Protein AF-A0A975H9U8-F1 (afdb_monomer)

Foldseek 3Di:
DDPLLVLLLVCLVCVLVVNDDPVNVVSNVVVVVVDVVSVVVSVVSNVPDDPPDVVNVVVVVVVVVVVVVVVVVVVVVVVVVVVVVVVVVVVCVVVVVVVVVCCLQPDKDWDALVQKDWAWAAEPLRKIWIKIGRVQDQFPKDKDKDWDWDADPVPRDTFTEIEITIMGRPPTDGHPGTDFIGTDDMDHNVVVQNHAWYWYTDPVHTDTPDGPPDDHHHFDPLVNVLVLLVLLLVLLQVQWDADPVGDTDHPDPVSVVLNLLSVLVNVVSRPVGPSRPPGDPDPDNSDPDDPVNVVVSVVVSVVVVRDSDDRDGDDDDDPPDDPPPDD

pLDDT: mean 83.39, std 16.18, range [25.36, 98.0]

Radius of gyration: 48.82 Å; Cα contacts (8 Å, |Δi|>4): 389; chains: 1; bounding box: 89×39×140 Å

Sequence (327 aa):
MNKDCAMARDLMPLVIDNVASDESREFVENHMAGCDECCAVYEEMKKDIPAKTEQEKGSEQEVFSRAAGKLKRKKRLRILRNVLLGVLIGCIALFGSLVAFDRITQAREPIYYGFYSVYLSELKSGDIVFTMDYHGSFDELGAMVKSAVEKDETTGEEKNVLYVYLEKYRLNRKTEYARQNGGFMRISAKELQECDEIRQGVPSEYRTIWTKNVKIDQASEQMEEYYYWENIDRQLWDRAYETPDGKGFFASHEMHICEDLITAKQFAVESTVPEWQPRTEPLFHGGEIDQRTINWLLSELQDYGIDIGDPTPYGIPQPYDEPHSAE

Structure (mmCIF, N/CA/C/O backbone):
data_AF-A0A975H9U8-F1
#
_entry.id   AF-A0A975H9U8-F1
#
loop_
_atom_site.group_PDB
_atom_site.id
_atom_site.type_symbol
_atom_site.label_atom_id
_atom_site.label_alt_id
_atom_site.label_comp_id
_atom_site.label_asym_id
_atom_site.label_entity_id
_atom_site.label_seq_id
_atom_site.pdbx_PDB_ins_code
_atom_site.Cartn_x
_atom_site.Cartn_y
_atom_site.Cartn_z
_atom_site.occupancy
_atom_site.B_iso_or_equiv
_atom_site.auth_seq_id
_atom_site.auth_comp_id
_atom_site.auth_asym_id
_atom_site.auth_atom_id
_atom_site.pdbx_PDB_model_num
ATOM 1 N N . MET A 1 1 ? -55.515 -3.934 112.541 1.00 55.19 1 MET A N 1
ATOM 2 C CA . MET A 1 1 ? -54.410 -3.594 111.622 1.00 55.19 1 MET A CA 1
ATOM 3 C C . MET A 1 1 ? -53.928 -2.197 111.979 1.00 55.19 1 MET A C 1
ATOM 5 O O . MET A 1 1 ? -54.764 -1.302 112.050 1.00 55.19 1 MET A O 1
ATOM 9 N N . ASN A 1 2 ? -52.646 -2.035 112.319 1.00 69.56 2 ASN A N 1
ATOM 10 C CA . ASN A 1 2 ? -52.075 -0.735 112.685 1.00 69.56 2 ASN A CA 1
ATOM 11 C C . ASN A 1 2 ? -51.900 0.130 111.417 1.00 69.56 2 ASN A C 1
ATOM 13 O O . ASN A 1 2 ? -51.567 -0.411 110.362 1.00 69.56 2 ASN A O 1
ATOM 17 N N . LYS A 1 3 ? -52.149 1.445 111.498 1.00 71.44 3 LYS A N 1
ATOM 18 C CA . LYS A 1 3 ? -52.066 2.366 110.345 1.00 71.44 3 LYS A CA 1
ATOM 19 C C . LYS A 1 3 ? -50.659 2.412 109.742 1.00 71.44 3 LYS A C 1
ATOM 21 O O . LYS A 1 3 ? -50.530 2.507 108.525 1.00 71.44 3 LYS A O 1
ATOM 26 N N . ASP A 1 4 ? -49.636 2.240 110.572 1.00 80.62 4 ASP A N 1
ATOM 27 C CA . ASP A 1 4 ? -48.236 2.285 110.142 1.00 80.62 4 ASP A CA 1
ATOM 28 C C . ASP A 1 4 ? -47.851 1.080 109.266 1.00 80.62 4 ASP A C 1
ATOM 30 O O . ASP A 1 4 ? -47.062 1.221 108.337 1.00 80.62 4 ASP A O 1
ATOM 34 N N . CYS A 1 5 ? -48.469 -0.090 109.483 1.00 86.00 5 CYS A N 1
ATOM 35 C CA . CYS A 1 5 ? -48.221 -1.289 108.672 1.00 86.00 5 CYS A CA 1
ATOM 36 C C . CYS A 1 5 ? -48.777 -1.159 107.249 1.00 86.00 5 CYS A C 1
ATOM 38 O O . CYS A 1 5 ? -48.183 -1.676 106.308 1.00 86.00 5 CYS A O 1
ATOM 40 N N . ALA A 1 6 ? -49.920 -0.483 107.086 1.00 82.62 6 ALA A N 1
ATOM 41 C CA . ALA A 1 6 ? -50.497 -0.230 105.767 1.00 82.62 6 ALA A CA 1
ATOM 42 C C . ALA A 1 6 ? -49.593 0.709 104.957 1.00 82.62 6 ALA A C 1
ATOM 44 O O . ALA A 1 6 ? -49.242 0.398 103.825 1.00 82.62 6 ALA A O 1
ATOM 45 N N . MET A 1 7 ? -49.127 1.791 105.589 1.00 83.69 7 MET A N 1
ATOM 46 C CA . MET A 1 7 ? -48.225 2.751 104.956 1.00 83.69 7 MET A CA 1
ATOM 47 C C . MET A 1 7 ? -46.867 2.131 104.608 1.00 83.69 7 MET A C 1
ATOM 49 O O . MET A 1 7 ? -46.351 2.370 103.521 1.00 83.69 7 MET A O 1
ATOM 53 N N . ALA A 1 8 ? -46.302 1.296 105.488 1.00 85.69 8 ALA A N 1
ATOM 54 C CA . ALA A 1 8 ? -45.060 0.590 105.191 1.00 85.69 8 ALA A CA 1
ATOM 55 C C . ALA A 1 8 ? -45.222 -0.331 103.974 1.00 85.69 8 ALA A C 1
ATOM 57 O O . ALA A 1 8 ? -44.416 -0.254 103.054 1.00 85.69 8 ALA A O 1
ATOM 58 N N . ARG A 1 9 ? -46.288 -1.145 103.926 1.00 85.50 9 ARG A N 1
ATOM 59 C CA . ARG A 1 9 ? -46.560 -2.063 102.804 1.00 85.50 9 ARG A CA 1
ATOM 60 C C . ARG A 1 9 ? -46.790 -1.343 101.475 1.00 85.50 9 ARG A C 1
ATOM 62 O O . ARG A 1 9 ? -46.317 -1.836 100.459 1.00 85.50 9 ARG A O 1
ATOM 69 N N . ASP A 1 10 ? -47.443 -0.182 101.482 1.00 85.88 10 ASP A N 1
ATOM 70 C CA . ASP A 1 10 ? -47.635 0.629 100.270 1.00 85.88 10 ASP A CA 1
ATOM 71 C C . ASP A 1 10 ? -46.306 1.187 99.727 1.00 85.88 10 ASP A C 1
ATOM 73 O O . ASP A 1 10 ? -46.141 1.349 98.517 1.00 85.88 10 ASP A O 1
ATOM 77 N N . LEU A 1 11 ? -45.339 1.459 100.611 1.00 86.94 11 LEU A N 1
ATOM 78 C CA . LEU A 1 11 ? -44.025 1.996 100.247 1.00 86.94 11 LEU A CA 1
ATOM 79 C C . LEU A 1 11 ? -42.997 0.912 99.876 1.00 86.94 11 LEU A C 1
ATOM 81 O O . LEU A 1 11 ? -42.040 1.217 99.163 1.00 86.94 11 LEU A O 1
ATOM 85 N N . MET A 1 12 ? -43.182 -0.343 100.306 1.00 89.69 12 MET A N 1
ATOM 86 C CA . MET A 1 12 ? -42.242 -1.448 100.048 1.00 89.69 12 MET A CA 1
ATOM 87 C C . MET A 1 12 ? -41.885 -1.630 98.561 1.00 89.69 12 MET A C 1
ATOM 89 O O . MET A 1 12 ? -40.690 -1.695 98.275 1.00 89.69 12 MET A O 1
ATOM 93 N N . PRO A 1 13 ? -42.833 -1.651 97.598 1.00 83.00 13 PRO A N 1
ATOM 94 C CA . PRO A 1 13 ? -42.490 -1.835 96.185 1.00 83.00 13 PRO A CA 1
ATOM 95 C C . PRO A 1 13 ? -41.565 -0.731 95.656 1.00 83.00 13 PRO A C 1
ATOM 97 O O . PRO A 1 13 ? -40.595 -1.011 94.961 1.00 83.00 13 PRO A O 1
ATOM 100 N N . LEU A 1 14 ? -41.809 0.521 96.059 1.00 81.88 14 LEU A N 1
ATOM 101 C CA . LEU A 1 14 ? -41.004 1.679 95.654 1.00 81.88 14 LEU A CA 1
ATOM 102 C C . LEU A 1 14 ? -39.587 1.635 96.243 1.00 81.88 14 LEU A C 1
ATOM 104 O O . LEU A 1 14 ? -38.632 2.092 95.608 1.00 81.88 14 LEU A O 1
ATOM 108 N N . VAL A 1 15 ? -39.453 1.102 97.463 1.00 82.69 15 VAL A N 1
ATOM 109 C CA . VAL A 1 15 ? -38.154 0.869 98.107 1.00 82.69 15 VAL A CA 1
ATOM 110 C C . VAL A 1 15 ? -37.393 -0.247 97.388 1.00 82.69 15 VAL A C 1
ATOM 112 O O . VAL A 1 15 ? -36.202 -0.084 97.127 1.00 82.69 15 VAL A O 1
ATOM 115 N N . ILE A 1 16 ? -38.068 -1.335 97.006 1.00 83.62 16 ILE A N 1
ATOM 116 C CA . ILE A 1 16 ? -37.450 -2.466 96.299 1.00 83.62 16 ILE A CA 1
ATOM 117 C C . ILE A 1 16 ? -37.009 -2.072 94.876 1.00 83.62 16 ILE A C 1
ATOM 119 O O . ILE A 1 16 ? -35.896 -2.408 94.471 1.00 83.62 16 ILE A O 1
ATOM 123 N N . ASP A 1 17 ? -37.815 -1.289 94.156 1.00 78.75 17 ASP A N 1
ATOM 124 C CA . ASP A 1 17 ? -37.472 -0.729 92.837 1.00 78.75 17 ASP A CA 1
ATOM 125 C C . ASP A 1 17 ? -36.411 0.393 92.913 1.00 78.75 17 ASP A C 1
ATOM 127 O O . ASP A 1 17 ? -35.978 0.930 91.891 1.00 78.75 17 ASP A O 1
ATOM 131 N N . ASN A 1 18 ? -35.965 0.735 94.128 1.00 78.44 18 ASN A N 1
ATOM 132 C CA . ASN A 1 18 ? -34.954 1.741 94.448 1.00 78.44 18 ASN A CA 1
ATOM 133 C C . ASN A 1 18 ? -35.274 3.158 93.928 1.00 78.44 18 ASN A C 1
ATOM 135 O O . ASN A 1 18 ? -34.376 3.927 93.583 1.00 78.44 18 ASN A O 1
ATOM 139 N N . VAL A 1 19 ? -36.565 3.507 93.888 1.00 80.00 19 VAL A N 1
ATOM 140 C CA . VAL A 1 19 ? -37.087 4.817 93.446 1.00 80.00 19 VAL A CA 1
ATOM 141 C C . VAL A 1 19 ? -37.696 5.645 94.586 1.00 80.00 19 VAL A C 1
ATOM 143 O O . VAL A 1 19 ? -38.090 6.791 94.371 1.00 80.00 19 VAL A O 1
ATOM 146 N N . ALA A 1 20 ? -37.781 5.087 95.797 1.00 80.06 20 ALA A N 1
ATOM 147 C CA . ALA A 1 20 ? -38.238 5.795 96.991 1.00 80.06 20 ALA A CA 1
ATOM 148 C C . ALA A 1 20 ? -37.235 6.868 97.465 1.00 80.06 20 ALA A C 1
ATOM 150 O O . ALA A 1 20 ? -36.019 6.719 97.307 1.00 80.06 20 ALA A O 1
ATOM 151 N N . SER A 1 21 ? -37.752 7.933 98.092 1.00 83.81 21 SER A N 1
ATOM 152 C CA . SER A 1 21 ? -36.924 8.935 98.776 1.00 83.81 21 SER A CA 1
ATOM 153 C C . SER A 1 21 ? -36.224 8.337 99.998 1.00 83.81 21 SER A C 1
ATOM 155 O O . SER A 1 21 ? -36.710 7.367 100.585 1.00 83.81 21 SER A O 1
ATOM 157 N N . ASP A 1 22 ? -35.111 8.941 100.414 1.00 84.88 22 ASP A N 1
ATOM 158 C CA . ASP A 1 22 ? -34.339 8.479 101.576 1.00 84.88 22 ASP A CA 1
ATOM 159 C C . ASP A 1 22 ? -35.183 8.457 102.859 1.00 84.88 22 ASP A C 1
ATOM 161 O O . ASP A 1 22 ? -35.158 7.473 103.593 1.00 84.88 22 ASP A O 1
ATOM 165 N N . GLU A 1 23 ? -36.033 9.470 103.047 1.00 82.81 23 GLU A N 1
ATOM 166 C CA . GLU A 1 23 ? -36.991 9.563 104.159 1.00 82.81 23 GLU A CA 1
ATOM 167 C C . GLU A 1 23 ? -38.004 8.403 104.165 1.00 82.81 23 GLU A C 1
ATOM 169 O O . GLU A 1 23 ? -38.327 7.846 105.214 1.00 82.81 23 GLU A O 1
ATOM 174 N N . SER A 1 24 ? -38.497 8.000 102.988 1.00 83.19 24 SER A N 1
ATOM 175 C CA . SER A 1 24 ? -39.457 6.893 102.862 1.00 83.19 24 SER A CA 1
ATOM 176 C C . SER A 1 24 ? -38.788 5.535 103.076 1.00 83.19 24 SER A C 1
ATOM 178 O O . SER A 1 24 ? -39.407 4.617 103.614 1.00 83.19 24 SER A O 1
ATOM 180 N N . ARG A 1 25 ? -37.518 5.404 102.672 1.00 86.19 25 ARG A N 1
ATOM 181 C CA . ARG A 1 25 ? -36.714 4.194 102.871 1.00 86.19 25 ARG A CA 1
ATOM 182 C C . ARG A 1 25 ? -36.430 3.964 104.352 1.00 86.19 25 ARG A C 1
ATOM 184 O O . ARG A 1 25 ? -36.715 2.884 104.860 1.00 86.19 25 ARG A O 1
ATOM 191 N N . GLU A 1 26 ? -35.971 5.001 105.048 1.00 86.50 26 GLU A N 1
ATOM 192 C CA . GLU A 1 26 ? -35.703 4.952 106.488 1.00 86.50 26 GLU A CA 1
ATOM 193 C C . GLU A 1 26 ? -36.973 4.618 107.290 1.00 86.50 26 GLU A C 1
ATOM 195 O O . GLU A 1 26 ? -36.934 3.826 108.233 1.00 86.50 26 GLU A O 1
ATOM 200 N N . PHE A 1 27 ? -38.130 5.156 106.885 1.00 87.88 27 PHE A N 1
ATOM 201 C CA . PHE A 1 27 ? -39.416 4.824 107.501 1.00 87.88 27 PHE A CA 1
ATOM 202 C C . PHE A 1 27 ? -39.762 3.328 107.385 1.00 87.88 27 PHE A C 1
ATOM 204 O O . PHE A 1 27 ? -40.143 2.703 108.378 1.00 87.88 27 PHE A O 1
ATOM 211 N N . VAL A 1 28 ? -39.620 2.741 106.191 1.00 85.69 28 VAL A N 1
ATOM 212 C CA . VAL A 1 28 ? -39.914 1.316 105.961 1.00 85.69 28 VAL A CA 1
ATOM 213 C C . VAL A 1 28 ? -38.926 0.424 106.720 1.00 85.69 28 VAL A C 1
ATOM 215 O O . VAL A 1 28 ? -39.353 -0.528 107.369 1.00 85.69 28 VAL A O 1
ATOM 218 N N . GLU A 1 29 ? -37.632 0.752 106.719 1.00 85.25 29 GLU A N 1
ATOM 219 C CA . GLU A 1 29 ? -36.591 0.000 107.438 1.00 85.25 29 GLU A CA 1
ATOM 220 C C . GLU A 1 29 ? -36.822 -0.013 108.955 1.00 85.25 29 GLU A C 1
ATOM 222 O O . GLU A 1 29 ? -36.831 -1.080 109.577 1.00 85.25 29 GLU A O 1
ATOM 227 N N . ASN A 1 30 ? -37.102 1.154 109.542 1.00 84.31 30 ASN A N 1
ATOM 228 C CA . ASN A 1 30 ? -37.402 1.273 110.967 1.00 84.31 30 ASN A CA 1
ATOM 229 C C . ASN A 1 30 ? -38.691 0.528 111.351 1.00 84.31 30 ASN A C 1
ATOM 231 O O . ASN A 1 30 ? -38.764 -0.065 112.428 1.00 84.31 30 ASN A O 1
ATOM 235 N N . HIS A 1 31 ? -39.703 0.512 110.475 1.00 87.25 31 HIS A N 1
ATOM 236 C CA . HIS A 1 31 ? -40.937 -0.236 110.720 1.00 87.25 31 HIS A CA 1
ATOM 237 C C . HIS A 1 31 ? -40.718 -1.756 110.668 1.00 87.25 31 HIS A C 1
ATOM 239 O O . HIS A 1 31 ? -41.238 -2.482 111.517 1.00 87.25 31 HIS A O 1
ATOM 245 N N . MET A 1 32 ? -39.928 -2.251 109.711 1.00 84.81 32 MET A N 1
ATOM 246 C CA . MET A 1 32 ? -39.611 -3.681 109.599 1.00 84.81 32 MET A CA 1
ATOM 247 C C . MET A 1 32 ? -38.785 -4.195 110.781 1.00 84.81 32 MET A C 1
ATOM 249 O O . MET A 1 32 ? -38.970 -5.339 111.186 1.00 84.81 32 MET A O 1
ATOM 253 N N . ALA A 1 33 ? -37.937 -3.353 111.383 1.00 81.88 33 ALA A N 1
ATOM 254 C CA . ALA A 1 33 ? -37.171 -3.709 112.580 1.00 81.88 33 ALA A CA 1
ATOM 255 C C . ALA A 1 33 ? -38.053 -3.996 113.813 1.00 81.88 33 ALA A C 1
ATOM 257 O O . ALA A 1 33 ? -37.613 -4.679 114.737 1.00 81.88 33 ALA A O 1
ATOM 258 N N . GLY A 1 34 ? -39.288 -3.480 113.836 1.00 78.44 34 GLY A N 1
ATOM 259 C CA . GLY A 1 34 ? -40.245 -3.667 114.929 1.00 78.44 34 GLY A CA 1
ATOM 260 C C . GLY A 1 34 ? -41.473 -4.515 114.580 1.00 78.44 34 GLY A C 1
ATOM 261 O O . GLY A 1 34 ? -42.350 -4.661 115.432 1.00 78.44 34 GLY A O 1
ATOM 262 N N . CYS A 1 35 ? -41.583 -5.039 113.351 1.00 86.94 35 CYS A N 1
ATOM 263 C CA . CYS A 1 35 ? -42.769 -5.763 112.885 1.00 86.94 35 CYS A CA 1
ATOM 264 C C . CYS A 1 35 ? -42.422 -6.946 111.962 1.00 86.94 35 CYS A C 1
ATOM 266 O O . CYS A 1 35 ? -42.226 -6.783 110.754 1.00 86.94 35 CYS A O 1
ATOM 268 N N . ASP A 1 36 ? -42.452 -8.156 112.526 1.00 81.06 36 ASP A N 1
ATOM 269 C CA . ASP A 1 36 ? -42.120 -9.406 111.825 1.00 81.06 36 ASP A CA 1
ATOM 270 C C . ASP A 1 36 ? -43.051 -9.705 110.635 1.00 81.06 36 ASP A C 1
ATOM 272 O O . ASP A 1 36 ? -42.611 -10.222 109.608 1.00 81.06 36 ASP A O 1
ATOM 276 N N . GLU A 1 37 ? -44.334 -9.334 110.729 1.00 83.81 37 GLU A N 1
ATOM 277 C CA . GLU A 1 37 ? -45.301 -9.522 109.639 1.00 83.81 37 GLU A CA 1
ATOM 278 C C . GLU A 1 37 ? -44.951 -8.689 108.400 1.00 83.81 37 GLU A C 1
ATOM 280 O O . GLU A 1 37 ? -45.112 -9.145 107.271 1.00 83.81 37 GLU A O 1
ATOM 285 N N . CYS A 1 38 ? -44.495 -7.450 108.595 1.00 85.31 38 CYS A N 1
ATOM 286 C CA . CYS A 1 38 ? -44.100 -6.570 107.496 1.00 85.31 38 CYS A CA 1
ATOM 287 C C . CYS A 1 38 ? -42.758 -6.999 106.890 1.00 85.31 38 CYS A C 1
ATOM 289 O O . CYS A 1 38 ? -42.587 -6.903 105.678 1.00 85.31 38 CYS A O 1
ATOM 291 N N . CYS A 1 39 ? -41.846 -7.534 107.706 1.00 82.75 39 CYS A N 1
ATOM 292 C CA . CYS A 1 39 ? -40.580 -8.098 107.244 1.00 82.75 39 CYS A CA 1
ATOM 293 C C . CYS A 1 39 ? -40.793 -9.329 106.339 1.00 82.75 39 CYS A C 1
ATOM 295 O O . CYS A 1 39 ? -40.201 -9.423 105.264 1.00 82.75 39 CYS A O 1
ATOM 297 N N . ALA A 1 40 ? -41.707 -10.233 106.716 1.00 83.19 40 ALA A N 1
ATOM 298 C CA . ALA A 1 40 ? -42.038 -11.408 105.906 1.00 83.19 40 ALA A CA 1
ATOM 299 C C . ALA A 1 40 ? -42.602 -11.032 104.522 1.00 83.19 40 ALA A C 1
ATOM 301 O O . ALA A 1 40 ? -42.188 -11.600 103.513 1.00 83.19 40 ALA A O 1
ATOM 302 N N . VAL A 1 41 ? -43.497 -10.037 104.476 1.00 83.12 41 VAL A N 1
ATOM 303 C CA . VAL A 1 41 ? -44.085 -9.522 103.228 1.00 83.12 41 VAL A CA 1
ATOM 304 C C . VAL A 1 41 ? -43.024 -8.868 102.336 1.00 83.12 41 VAL A C 1
ATOM 306 O O . VAL A 1 41 ? -43.025 -9.078 101.125 1.00 83.12 41 VAL A O 1
ATOM 309 N N . TYR A 1 42 ? -42.086 -8.118 102.918 1.00 83.75 42 TYR A N 1
ATOM 310 C CA . TYR A 1 42 ? -40.996 -7.487 102.172 1.00 83.75 42 TYR A CA 1
ATOM 311 C C . TYR A 1 42 ? -40.065 -8.512 101.504 1.00 83.75 42 TYR A C 1
ATOM 313 O O . TYR A 1 42 ? -39.722 -8.379 100.328 1.00 83.75 42 TYR A O 1
ATOM 321 N N . GLU A 1 43 ? -39.688 -9.568 102.229 1.00 80.50 43 GLU A N 1
ATOM 322 C CA . GLU A 1 43 ? -38.847 -10.649 101.699 1.00 80.50 43 GLU A CA 1
ATOM 323 C C . GLU A 1 43 ? -39.560 -11.491 100.628 1.00 80.50 43 GLU A C 1
ATOM 325 O O . GLU A 1 43 ? -38.920 -11.982 99.697 1.00 80.50 43 GLU A O 1
ATOM 330 N N . GLU A 1 44 ? -40.882 -11.648 100.723 1.00 81.88 44 GLU A N 1
ATOM 331 C CA . GLU A 1 44 ? -41.696 -12.291 99.686 1.00 81.88 44 GLU A CA 1
ATOM 332 C C . GLU A 1 44 ? -41.725 -11.450 98.400 1.00 81.88 44 GLU A C 1
ATOM 334 O O . GLU A 1 44 ? -41.392 -11.957 97.330 1.00 81.88 44 GLU A O 1
ATOM 339 N N . MET A 1 45 ? -41.989 -10.143 98.512 1.00 79.88 45 MET A N 1
ATOM 340 C CA . MET A 1 45 ? -41.978 -9.217 97.370 1.00 79.88 45 MET A CA 1
ATOM 341 C C . MET A 1 45 ? -40.614 -9.160 96.670 1.00 79.88 45 MET A C 1
ATOM 343 O O . MET A 1 45 ? -40.543 -9.062 95.448 1.00 79.88 45 MET A O 1
ATOM 347 N N . LYS A 1 46 ? -39.516 -9.261 97.427 1.00 76.69 46 LYS A N 1
ATOM 348 C CA . LYS A 1 46 ? -38.153 -9.252 96.879 1.00 76.69 46 LYS A CA 1
ATOM 349 C C . LYS A 1 46 ? -37.809 -10.526 96.098 1.00 76.69 46 LYS A C 1
ATOM 351 O O . LYS A 1 46 ? -36.975 -10.474 95.195 1.00 76.69 46 LYS A O 1
ATOM 356 N N . LYS A 1 47 ? -38.433 -11.665 96.424 1.00 70.81 47 LYS A N 1
ATOM 357 C CA . LYS A 1 47 ? -38.228 -12.945 95.717 1.00 70.81 47 LYS A CA 1
ATOM 358 C C . LYS A 1 47 ? -38.913 -12.994 94.352 1.00 70.81 47 LYS A C 1
ATOM 360 O O . LYS A 1 47 ? -38.416 -13.694 93.473 1.00 70.81 47 LYS A O 1
ATOM 365 N N . ASP A 1 48 ? -39.993 -12.237 94.167 1.00 61.72 48 ASP A N 1
ATOM 366 C CA . ASP A 1 48 ? -40.783 -12.210 92.928 1.00 61.72 48 ASP A CA 1
ATOM 367 C C . ASP A 1 48 ? -40.207 -11.300 91.830 1.00 61.72 48 ASP A C 1
ATOM 369 O O . ASP A 1 48 ? -40.767 -11.210 90.734 1.00 61.72 48 ASP A O 1
ATOM 373 N N . ILE A 1 49 ? -39.062 -10.653 92.070 1.00 60.53 49 ILE A N 1
ATOM 374 C CA . ILE A 1 49 ? -38.414 -9.796 91.074 1.00 60.53 49 ILE A CA 1
ATOM 375 C C . ILE A 1 49 ? -37.350 -10.595 90.315 1.00 60.53 49 ILE A C 1
ATOM 377 O O . ILE A 1 49 ? -36.295 -10.908 90.876 1.00 60.53 49 ILE A O 1
ATOM 381 N N . PRO A 1 50 ? -37.553 -10.893 89.017 1.00 56.38 50 PRO A N 1
ATOM 382 C CA . PRO A 1 50 ? -36.493 -11.450 88.196 1.00 56.38 50 PRO A CA 1
ATOM 383 C C . PRO A 1 50 ? -35.396 -10.393 88.015 1.00 56.38 50 PRO A C 1
ATOM 385 O O . PRO A 1 50 ? -35.562 -9.407 87.293 1.00 56.38 50 PRO A O 1
ATOM 388 N N . ALA A 1 51 ? -34.256 -10.594 88.675 1.00 52.81 51 ALA A N 1
ATOM 389 C CA . ALA A 1 51 ? -33.069 -9.776 88.481 1.00 52.81 51 ALA A CA 1
ATOM 390 C C . ALA A 1 51 ? -32.579 -9.930 87.032 1.00 52.81 51 ALA A C 1
ATOM 392 O O . ALA A 1 51 ? -31.967 -10.938 86.682 1.00 52.81 51 ALA A O 1
ATOM 393 N N . LYS A 1 52 ? -32.830 -8.933 86.177 1.00 49.31 52 LYS A N 1
ATOM 394 C CA . LYS A 1 52 ? -32.167 -8.852 84.868 1.00 49.31 52 LYS A CA 1
ATOM 395 C C . LYS A 1 52 ? -30.676 -8.624 85.094 1.00 49.31 52 LYS A C 1
ATOM 397 O O . LYS A 1 52 ? -30.252 -7.515 85.422 1.00 49.31 52 LYS A O 1
ATOM 402 N N . THR A 1 53 ? -29.885 -9.679 84.948 1.00 50.16 53 THR A N 1
ATOM 403 C CA . THR A 1 53 ? -28.428 -9.658 85.089 1.00 50.16 53 THR A CA 1
ATOM 404 C C . THR A 1 53 ? -27.797 -8.761 84.021 1.00 50.16 53 THR A C 1
ATOM 406 O O . THR A 1 53 ? -28.224 -8.740 82.867 1.00 50.16 53 THR A O 1
ATOM 409 N N . GLU A 1 54 ? -26.724 -8.042 84.368 1.00 50.75 54 GLU A N 1
ATOM 410 C CA . GLU A 1 54 ? -25.916 -7.237 83.425 1.00 50.75 54 GLU A CA 1
ATOM 411 C C . GLU A 1 54 ? -25.443 -8.040 82.195 1.00 50.75 54 GLU A C 1
ATOM 413 O O . GLU A 1 54 ? -25.202 -7.482 81.123 1.00 50.75 54 GLU A O 1
ATOM 418 N N . GLN A 1 55 ? -25.395 -9.366 82.332 1.00 49.03 55 GLN A N 1
ATOM 419 C CA . GLN A 1 55 ? -25.110 -10.342 81.286 1.00 49.03 55 GLN A CA 1
ATOM 420 C C . GLN A 1 55 ? -26.129 -10.310 80.125 1.00 49.03 55 GLN A C 1
ATOM 422 O O . GLN A 1 55 ? -25.732 -10.449 78.967 1.00 49.03 55 GLN A O 1
ATOM 427 N N . GLU A 1 56 ? -27.416 -10.052 80.394 1.00 49.28 56 GLU A N 1
ATOM 428 C CA . GLU A 1 56 ? -28.447 -9.913 79.353 1.00 49.28 56 GLU A CA 1
ATOM 429 C C . GLU A 1 56 ? -28.293 -8.590 78.585 1.00 49.28 56 GLU A C 1
ATOM 431 O O . GLU A 1 56 ? -28.325 -8.591 77.352 1.00 49.28 56 GLU A O 1
ATOM 436 N N . LYS A 1 57 ? -27.996 -7.480 79.282 1.00 49.75 57 LYS A N 1
ATOM 437 C CA . LYS A 1 57 ? -27.738 -6.163 78.660 1.00 49.75 57 LYS A CA 1
ATOM 438 C C . LYS A 1 57 ? -26.493 -6.174 77.763 1.00 49.75 57 LYS A C 1
ATOM 440 O O . LYS A 1 57 ? -26.530 -5.618 76.666 1.00 49.75 57 LYS A O 1
ATOM 445 N N . GLY A 1 58 ? -25.413 -6.836 78.191 1.00 52.81 58 GLY A N 1
ATOM 446 C CA . GLY A 1 58 ? -24.206 -7.018 77.375 1.00 52.81 58 GLY A CA 1
ATOM 447 C C . GLY A 1 58 ? -24.460 -7.854 76.115 1.00 52.81 58 GLY A C 1
ATOM 448 O O . GLY A 1 58 ? -23.978 -7.511 75.034 1.00 52.81 58 GLY A O 1
ATOM 449 N N . SER A 1 59 ? -25.292 -8.898 76.220 1.00 57.59 59 SER A N 1
ATOM 450 C CA . SER A 1 59 ? -25.645 -9.765 75.088 1.00 57.59 59 SER A CA 1
ATOM 451 C C . SER A 1 59 ? -26.460 -9.040 74.004 1.00 57.59 59 SER A C 1
ATOM 453 O O . SER A 1 59 ? -26.185 -9.197 72.813 1.00 57.59 59 SER A O 1
ATOM 455 N N . GLU A 1 60 ? -27.399 -8.168 74.386 1.00 57.72 60 GLU A N 1
ATOM 456 C CA . GLU A 1 60 ? -28.179 -7.359 73.441 1.00 57.72 60 GLU A CA 1
ATOM 457 C C . GLU A 1 60 ? -27.307 -6.316 72.724 1.00 57.72 60 GLU A C 1
ATOM 459 O O . GLU A 1 60 ? -27.426 -6.122 71.509 1.00 57.72 60 GLU A O 1
ATOM 464 N N . GLN A 1 61 ? -26.366 -5.689 73.439 1.00 60.53 61 GLN A N 1
ATOM 465 C CA . GLN A 1 61 ? -25.419 -4.720 72.875 1.00 60.53 61 GLN A CA 1
ATOM 466 C C . GLN A 1 61 ? -24.431 -5.371 71.888 1.00 60.53 61 GLN A C 1
ATOM 468 O O . GLN A 1 61 ? -24.125 -4.807 70.827 1.00 60.53 61 GLN A O 1
ATOM 473 N N . GLU A 1 62 ? -23.966 -6.591 72.172 1.00 62.81 62 GLU A N 1
ATOM 474 C CA . GLU A 1 62 ? -23.139 -7.380 71.253 1.00 62.81 62 GLU A CA 1
ATOM 475 C C . GLU A 1 62 ? -23.908 -7.836 70.004 1.00 62.81 62 GLU A C 1
ATOM 477 O O . GLU A 1 62 ? -23.390 -7.773 68.883 1.00 62.81 62 GLU A O 1
ATOM 482 N N . VAL A 1 63 ? -25.169 -8.247 70.154 1.00 68.12 63 VAL A N 1
ATOM 483 C CA . VAL A 1 63 ? -26.035 -8.610 69.022 1.00 68.12 63 VAL A CA 1
ATOM 484 C C . VAL A 1 63 ? -26.314 -7.389 68.140 1.00 68.12 63 VAL A C 1
ATOM 486 O O . VAL A 1 63 ? -26.200 -7.477 66.910 1.00 68.12 63 VAL A O 1
ATOM 489 N N . PHE A 1 64 ? -26.591 -6.228 68.740 1.00 69.56 64 PHE A N 1
ATOM 490 C CA . PHE A 1 64 ? -26.839 -4.981 68.017 1.00 69.56 64 PHE A CA 1
ATOM 491 C C . PHE A 1 64 ? -25.587 -4.473 67.288 1.00 69.56 64 PHE A C 1
ATOM 493 O O . PHE A 1 64 ? -25.658 -4.089 66.118 1.00 69.56 64 PHE A O 1
ATOM 500 N N . SER A 1 65 ? -24.413 -4.535 67.924 1.00 68.81 65 SER A N 1
ATOM 501 C CA . SER A 1 65 ? -23.141 -4.148 67.297 1.00 68.81 65 SER A CA 1
ATOM 502 C C . SER A 1 65 ? -22.750 -5.085 66.144 1.00 68.81 65 SER A C 1
ATOM 504 O O . SER A 1 65 ? -22.351 -4.609 65.073 1.00 68.81 65 SER A O 1
ATOM 506 N N . ARG A 1 66 ? -22.964 -6.403 66.282 1.00 70.00 66 ARG A N 1
ATOM 507 C CA . ARG A 1 66 ? -22.797 -7.381 65.189 1.00 70.00 66 ARG A CA 1
ATOM 508 C C . ARG A 1 66 ? -23.777 -7.129 64.041 1.00 70.00 66 ARG A C 1
ATOM 510 O O . ARG A 1 66 ? -23.376 -7.187 62.874 1.00 70.00 66 ARG A O 1
ATOM 517 N N . ALA A 1 67 ? -25.041 -6.818 64.331 1.00 71.69 67 ALA A N 1
ATOM 518 C CA . ALA A 1 67 ? -26.046 -6.480 63.321 1.00 71.69 67 ALA A CA 1
ATOM 519 C C . ALA A 1 67 ? -25.704 -5.171 62.582 1.00 71.69 67 ALA A C 1
ATOM 521 O O . ALA A 1 67 ? -25.724 -5.130 61.346 1.00 71.69 67 ALA A O 1
ATOM 522 N N . ALA A 1 68 ? -25.288 -4.132 63.312 1.00 73.12 68 ALA A N 1
ATOM 523 C CA . ALA A 1 68 ? -24.825 -2.865 62.753 1.00 73.12 68 ALA A CA 1
ATOM 524 C C . ALA A 1 68 ? -23.568 -3.049 61.884 1.00 73.12 68 ALA A C 1
ATOM 526 O O . ALA A 1 68 ? -23.480 -2.476 60.794 1.00 73.12 68 ALA A O 1
ATOM 527 N N . GLY A 1 69 ? -22.624 -3.896 62.307 1.00 76.38 69 GLY A N 1
ATOM 528 C CA . GLY A 1 69 ? -21.444 -4.276 61.527 1.00 76.38 69 GLY A CA 1
ATOM 529 C C . GLY A 1 69 ? -21.802 -4.969 60.208 1.00 76.38 69 GLY A C 1
ATOM 530 O O . GLY A 1 69 ? -21.303 -4.583 59.146 1.00 76.38 69 GLY A O 1
ATOM 531 N N . LYS A 1 70 ? -22.743 -5.926 60.235 1.00 77.69 70 LYS A N 1
ATOM 532 C CA . LYS A 1 70 ? -23.274 -6.583 59.025 1.00 77.69 70 LYS A CA 1
ATOM 533 C C . LYS A 1 70 ? -23.953 -5.584 58.083 1.00 77.69 70 LYS A C 1
ATOM 535 O O . LYS A 1 70 ? -23.738 -5.650 56.871 1.00 77.69 70 LYS A O 1
ATOM 540 N N . LEU A 1 71 ? -24.726 -4.630 58.611 1.00 77.56 71 LEU A N 1
ATOM 541 C CA . LEU A 1 71 ? -25.366 -3.581 57.810 1.00 77.56 71 LEU A CA 1
ATOM 542 C C . LEU A 1 71 ? -24.339 -2.637 57.167 1.00 77.56 71 LEU A C 1
ATOM 544 O O . LEU A 1 71 ? -24.443 -2.348 55.975 1.00 77.56 71 LEU A O 1
ATOM 548 N N . LYS A 1 72 ? -23.326 -2.195 57.925 1.00 81.69 72 LYS A N 1
ATOM 549 C CA . LYS A 1 72 ? -22.221 -1.361 57.421 1.00 81.69 72 LYS A CA 1
ATOM 550 C C . LYS A 1 72 ? -21.437 -2.086 56.324 1.00 81.69 72 LYS A C 1
ATOM 552 O O . LYS A 1 72 ? -21.167 -1.486 55.286 1.00 81.69 72 LYS A O 1
ATOM 557 N N . ARG A 1 73 ? -21.156 -3.386 56.488 1.00 82.94 73 ARG A N 1
ATOM 558 C CA . ARG A 1 73 ? -20.506 -4.221 55.460 1.00 82.94 73 ARG A CA 1
ATOM 559 C C . ARG A 1 73 ? -21.366 -4.347 54.200 1.00 82.94 73 ARG A C 1
ATOM 561 O O . ARG A 1 73 ? -20.859 -4.125 53.107 1.00 82.94 73 ARG A O 1
ATOM 568 N N . LYS A 1 74 ? -22.673 -4.612 54.332 1.00 83.69 74 LYS A N 1
ATOM 569 C CA 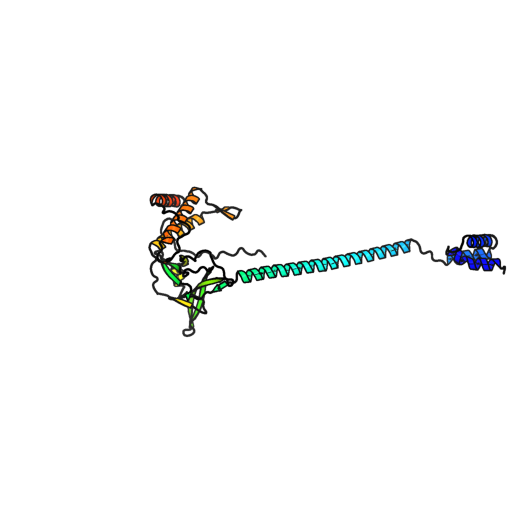. LYS A 1 74 ? -23.615 -4.651 53.194 1.00 83.69 74 LYS A CA 1
ATOM 570 C C . LYS A 1 74 ? -23.743 -3.299 52.481 1.00 83.69 74 LYS A C 1
ATOM 572 O O . LYS A 1 74 ? -23.909 -3.276 51.265 1.00 83.69 74 LYS A O 1
ATOM 577 N N . LYS A 1 75 ? -23.688 -2.178 53.212 1.00 86.25 75 LYS A N 1
ATOM 578 C CA . LYS A 1 75 ? -23.654 -0.827 52.623 1.00 86.25 75 LYS A CA 1
ATOM 579 C C . LYS A 1 75 ? -22.350 -0.597 51.852 1.00 86.25 75 LYS A C 1
ATOM 581 O O . LYS A 1 75 ? -22.422 -0.216 50.692 1.00 86.25 75 LYS A O 1
ATOM 586 N N . ARG A 1 76 ? -21.187 -0.915 52.437 1.00 87.38 76 ARG A N 1
ATOM 587 C CA . ARG A 1 76 ? -19.878 -0.817 51.760 1.00 87.38 76 ARG A CA 1
ATOM 588 C C . ARG A 1 76 ? -19.811 -1.671 50.493 1.00 87.38 76 ARG A C 1
ATOM 590 O O . ARG A 1 76 ? -19.410 -1.164 49.457 1.00 87.38 76 ARG A O 1
ATOM 597 N N . LEU A 1 77 ? -20.272 -2.923 50.548 1.00 88.50 77 LEU A N 1
ATOM 598 C CA . LEU A 1 77 ? -20.323 -3.809 49.378 1.00 88.50 77 LEU A CA 1
ATOM 599 C C . LEU A 1 77 ? -21.273 -3.294 48.291 1.00 88.50 77 LEU A C 1
ATOM 601 O O . LEU A 1 77 ? -20.966 -3.431 47.115 1.00 88.50 77 LEU A O 1
ATOM 605 N N . ARG A 1 78 ? -22.405 -2.672 48.654 1.00 88.50 78 ARG A N 1
ATOM 606 C CA . ARG A 1 78 ? -23.295 -2.021 47.677 1.00 88.50 78 ARG A CA 1
ATOM 607 C C . ARG A 1 78 ? -22.651 -0.800 47.026 1.00 88.50 78 ARG A C 1
ATOM 609 O O . ARG A 1 78 ? -22.796 -0.633 45.822 1.00 88.50 78 ARG A O 1
ATOM 616 N N . ILE A 1 79 ? -21.945 0.018 47.806 1.00 91.69 79 ILE A N 1
ATOM 617 C CA . ILE A 1 79 ? -21.217 1.184 47.291 1.00 91.69 79 ILE A CA 1
ATOM 618 C C . ILE A 1 79 ? -20.115 0.720 46.335 1.00 91.69 79 ILE A C 1
ATOM 620 O O . ILE A 1 79 ? -20.095 1.172 45.200 1.00 91.69 79 ILE A O 1
ATOM 624 N N . LEU A 1 80 ? -19.281 -0.244 46.743 1.00 94.31 80 LEU A N 1
ATOM 625 C CA . LEU A 1 80 ? -18.250 -0.835 45.882 1.00 94.31 80 LEU A CA 1
ATOM 626 C C . LEU A 1 80 ? -18.865 -1.451 44.615 1.00 94.31 80 LEU A C 1
ATOM 628 O O . LEU A 1 80 ? -18.420 -1.141 43.520 1.00 94.31 80 LEU A O 1
ATOM 632 N N . ARG A 1 81 ? -19.961 -2.209 44.788 1.00 94.19 81 ARG A N 1
ATOM 633 C CA . ARG A 1 81 ? -21.004 -2.555 43.803 1.00 94.19 81 ARG A CA 1
ATOM 634 C C . ARG A 1 81 ? -21.109 -1.533 42.675 1.00 94.19 81 ARG A C 1
ATOM 636 O O . ARG A 1 81 ? -20.765 -1.759 41.519 1.00 94.19 81 ARG A O 1
ATOM 643 N N . ASN A 1 82 ? -21.664 -0.400 43.069 1.00 93.94 82 ASN A N 1
ATOM 644 C CA . ASN A 1 82 ? -22.084 0.646 42.159 1.00 93.94 82 ASN A CA 1
ATOM 645 C C . ASN A 1 82 ? -20.892 1.441 41.605 1.00 93.94 82 ASN A C 1
ATOM 647 O O . ASN A 1 82 ? -20.954 1.872 40.461 1.00 93.94 82 ASN A O 1
ATOM 651 N N . VAL A 1 83 ? -19.809 1.595 42.375 1.00 95.81 83 VAL A N 1
ATOM 652 C CA . VAL A 1 83 ? -18.562 2.215 41.900 1.00 95.81 83 VAL A CA 1
ATOM 653 C C . VAL A 1 83 ? -17.933 1.366 40.799 1.00 95.81 83 VAL A C 1
ATOM 655 O O . VAL A 1 83 ? -17.652 1.894 39.733 1.00 95.81 83 VAL A O 1
ATOM 658 N N . LEU A 1 84 ? -17.780 0.054 41.010 1.00 96.31 84 LEU A N 1
ATOM 659 C CA . LEU A 1 84 ? -17.239 -0.857 39.996 1.00 96.31 84 LEU A CA 1
ATOM 660 C C . LEU A 1 84 ? -18.111 -0.886 38.739 1.00 96.31 84 LEU A 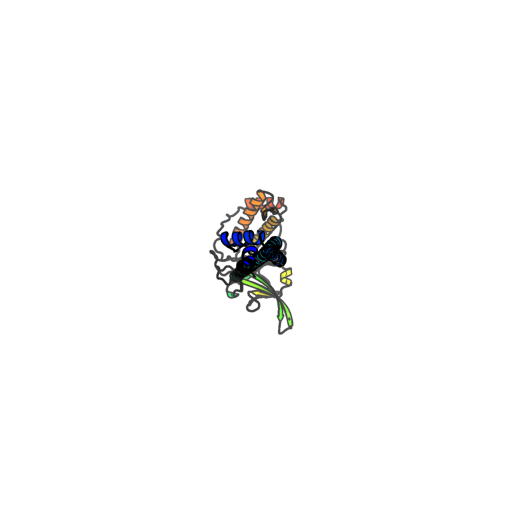C 1
ATOM 662 O O . LEU A 1 84 ? -17.580 -0.860 37.636 1.00 96.31 84 LEU A O 1
ATOM 666 N N . LEU A 1 85 ? -19.438 -0.881 38.898 1.00 96.62 85 LEU A N 1
ATOM 667 C CA . LEU A 1 85 ? -20.359 -0.789 37.765 1.00 96.62 85 LEU A CA 1
ATOM 668 C C . LEU A 1 85 ? -20.184 0.533 36.998 1.00 96.62 85 LEU A C 1
ATOM 670 O O . LEU A 1 85 ? -20.149 0.528 35.774 1.00 96.62 85 LEU A O 1
ATOM 674 N N . GLY A 1 86 ? -20.049 1.657 37.709 1.00 96.88 86 GLY A N 1
ATOM 675 C CA . GLY A 1 86 ? -19.815 2.967 37.102 1.00 96.88 86 GLY A CA 1
ATOM 676 C C . GLY A 1 86 ? -18.479 3.041 36.361 1.00 96.88 86 GLY A C 1
ATOM 677 O O . GLY A 1 86 ? -18.439 3.531 35.237 1.00 96.88 86 GLY A O 1
ATOM 678 N N . VAL A 1 87 ? -17.411 2.497 36.952 1.00 97.19 87 VAL A N 1
ATOM 679 C CA . VAL A 1 87 ? -16.094 2.383 36.306 1.00 97.19 87 VAL A CA 1
ATOM 680 C C . VAL A 1 87 ? -16.189 1.514 35.057 1.00 97.19 87 VAL A C 1
ATOM 682 O O . VAL A 1 87 ? -15.729 1.937 34.006 1.00 97.19 87 VAL A O 1
ATOM 685 N N . LEU A 1 88 ? -16.847 0.354 35.133 1.00 97.25 88 LEU A N 1
ATOM 686 C CA . LEU A 1 88 ? -17.028 -0.540 33.988 1.00 97.25 88 LEU A CA 1
ATOM 687 C C . LEU A 1 88 ? -17.770 0.150 32.835 1.00 97.25 88 LEU A C 1
ATOM 689 O O . LEU A 1 88 ? -17.313 0.094 31.698 1.00 97.25 88 LEU A O 1
ATOM 693 N N . ILE A 1 89 ? -18.881 0.836 33.121 1.00 97.56 89 ILE A N 1
ATOM 694 C CA . ILE A 1 89 ? -19.634 1.595 32.111 1.00 97.56 89 ILE A CA 1
ATOM 695 C C . ILE A 1 89 ? -18.760 2.706 31.513 1.00 97.56 89 ILE A C 1
ATOM 697 O O . ILE A 1 89 ? -18.755 2.886 30.298 1.00 97.56 89 ILE A O 1
ATOM 701 N N . GLY A 1 90 ? -17.991 3.416 32.345 1.00 97.75 90 GLY A N 1
ATOM 702 C CA . GLY A 1 90 ? -17.046 4.437 31.893 1.00 97.75 90 GLY A CA 1
ATOM 703 C C . GLY A 1 90 ? -15.960 3.874 30.972 1.00 97.75 90 GLY A C 1
ATOM 704 O O . GLY A 1 90 ? -15.707 4.445 29.915 1.00 97.75 90 GLY A O 1
ATOM 705 N N . CYS A 1 91 ? -15.369 2.728 31.322 1.00 97.50 91 CYS A N 1
ATOM 706 C CA . CYS A 1 91 ? -14.384 2.033 30.494 1.00 97.50 91 CYS A CA 1
ATOM 707 C C . CYS A 1 91 ? -14.976 1.586 29.154 1.00 97.50 91 CYS A C 1
ATOM 709 O O . CYS A 1 91 ? -14.350 1.810 28.125 1.00 97.50 91 CYS A O 1
ATOM 711 N N . ILE A 1 92 ? -16.183 1.010 29.147 1.00 97.50 92 ILE A N 1
ATOM 712 C CA . ILE A 1 92 ? -16.866 0.596 27.911 1.00 97.50 92 ILE A CA 1
ATOM 713 C C . ILE A 1 92 ? -17.163 1.808 27.023 1.00 97.50 92 ILE A C 1
ATOM 715 O O . ILE A 1 92 ? -16.929 1.748 25.821 1.00 97.50 92 ILE A O 1
ATOM 719 N N . ALA A 1 93 ? -17.649 2.913 27.594 1.00 97.38 93 ALA A N 1
ATOM 720 C CA . ALA A 1 93 ? -17.928 4.131 26.837 1.00 97.38 93 ALA A CA 1
ATOM 721 C C . ALA A 1 93 ? -16.649 4.743 26.244 1.00 97.38 93 ALA A C 1
ATOM 723 O O . ALA A 1 93 ? -16.634 5.094 25.066 1.00 97.38 93 ALA A O 1
ATOM 724 N N . LEU A 1 94 ? -15.569 4.821 27.029 1.00 97.38 94 LEU A N 1
ATOM 725 C CA . LEU A 1 94 ? -14.266 5.296 26.558 1.00 97.38 94 LEU A CA 1
ATOM 726 C C . LEU A 1 94 ? -13.715 4.393 25.454 1.00 97.38 94 LEU A C 1
ATOM 728 O O . LEU A 1 94 ? -13.411 4.880 24.370 1.00 97.38 94 LEU A O 1
ATOM 732 N N . PHE A 1 95 ? -13.651 3.085 25.688 1.00 97.06 95 PHE A N 1
ATOM 733 C CA . PHE A 1 95 ? -13.160 2.130 24.699 1.00 97.06 95 PHE A CA 1
ATOM 734 C C . PHE A 1 95 ? -14.005 2.148 23.420 1.00 97.06 95 PHE A C 1
ATOM 736 O O . PHE A 1 95 ? -13.464 2.260 22.325 1.00 97.06 95 PHE A O 1
ATOM 743 N N . GLY A 1 96 ? -15.335 2.149 23.548 1.00 97.06 96 GLY A N 1
ATOM 744 C CA . GLY A 1 96 ? -16.249 2.284 22.416 1.00 97.06 96 GLY A CA 1
ATOM 745 C C . GLY A 1 96 ? -16.032 3.584 21.640 1.00 97.06 96 GLY A C 1
ATOM 746 O O . GLY A 1 96 ? -16.051 3.565 20.413 1.00 97.06 96 GLY A O 1
ATOM 747 N N . SER A 1 97 ? -15.763 4.699 22.329 1.00 95.94 97 SER A N 1
ATOM 748 C CA . SER A 1 97 ? -15.446 5.974 21.676 1.00 95.94 97 SER A CA 1
ATOM 749 C C . SER A 1 97 ? -14.107 5.949 20.934 1.00 95.94 97 SER A C 1
ATOM 751 O O . SER A 1 97 ? -14.031 6.476 19.828 1.00 95.94 97 SER A O 1
ATOM 753 N N . LEU A 1 98 ? -13.084 5.288 21.489 1.00 96.25 98 LEU A N 1
ATOM 754 C CA . LEU A 1 98 ? -11.776 5.129 20.850 1.00 96.25 98 LEU A CA 1
ATOM 755 C C . LEU A 1 98 ? -11.871 4.248 19.603 1.00 96.25 98 LEU A C 1
ATOM 757 O O . LEU A 1 98 ? -11.387 4.644 18.550 1.00 96.25 98 LEU A O 1
ATOM 761 N N . VAL A 1 99 ? -12.564 3.109 19.690 1.00 95.62 99 VAL A N 1
ATOM 762 C CA . VAL A 1 99 ? -12.813 2.232 18.536 1.00 95.62 99 VAL A CA 1
ATOM 763 C C . VAL A 1 99 ? -13.642 2.951 17.472 1.00 95.62 99 VAL A C 1
ATOM 765 O O . VAL A 1 99 ? -13.343 2.850 16.288 1.00 95.62 99 VAL A O 1
ATOM 768 N N . ALA A 1 100 ? -14.678 3.700 17.859 1.00 94.44 100 ALA A N 1
ATOM 769 C CA . ALA A 1 100 ? -15.472 4.466 16.902 1.00 94.44 100 ALA A CA 1
A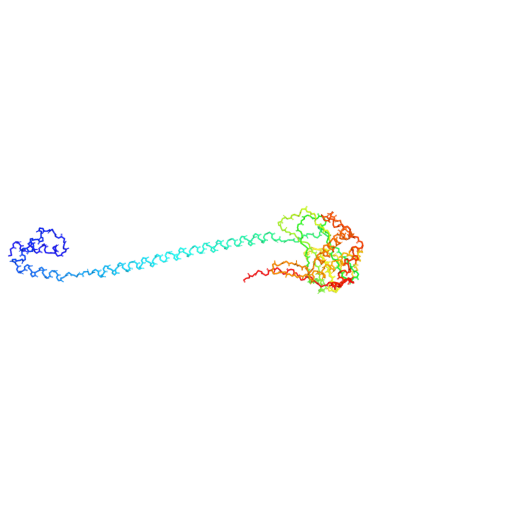TOM 770 C C . ALA A 1 100 ? -14.634 5.547 16.203 1.00 94.44 100 ALA A C 1
ATOM 772 O O . ALA A 1 100 ? -14.723 5.691 14.985 1.00 94.44 100 ALA A O 1
ATOM 773 N N . PHE A 1 101 ? -13.808 6.281 16.954 1.00 93.38 101 PHE A N 1
ATOM 774 C CA . PHE A 1 101 ? -12.891 7.277 16.405 1.00 93.38 101 PHE A CA 1
ATOM 775 C C . PHE A 1 101 ? -11.903 6.638 15.425 1.00 93.38 101 PHE A C 1
ATOM 777 O O . PHE A 1 101 ? -11.768 7.105 14.295 1.00 93.38 101 PHE A O 1
ATOM 784 N N . ASP A 1 102 ? -11.282 5.532 15.822 1.00 91.56 102 ASP A N 1
ATOM 785 C CA . ASP A 1 102 ? -10.369 4.763 14.986 1.00 91.56 102 ASP A CA 1
ATOM 786 C C . ASP A 1 102 ? -11.032 4.326 13.671 1.00 91.56 102 ASP A C 1
ATOM 788 O O . ASP A 1 102 ? -10.588 4.701 12.591 1.00 91.56 102 ASP A O 1
ATOM 792 N N . ARG A 1 103 ? -12.200 3.679 13.740 1.00 91.19 103 ARG A N 1
ATOM 793 C CA . ARG A 1 103 ? -12.949 3.246 12.549 1.00 91.19 103 ARG A CA 1
ATOM 794 C C . ARG A 1 103 ? -13.338 4.395 11.631 1.00 91.19 103 ARG A C 1
ATOM 796 O O . ARG A 1 103 ? -13.312 4.225 10.419 1.00 91.19 103 ARG A O 1
ATOM 803 N N . ILE A 1 104 ? -13.712 5.551 12.176 1.00 90.06 104 ILE A N 1
ATOM 804 C CA . ILE A 1 104 ? -14.053 6.731 11.369 1.00 90.06 104 ILE A CA 1
ATOM 805 C C . ILE A 1 104 ? -12.800 7.297 10.696 1.00 90.06 104 ILE A C 1
ATOM 807 O O . ILE A 1 104 ? -12.841 7.655 9.521 1.00 90.06 104 ILE A O 1
ATOM 811 N N . THR A 1 105 ? -11.695 7.387 11.434 1.00 88.62 105 THR A N 1
ATOM 812 C CA . THR A 1 105 ? -10.456 7.992 10.937 1.00 88.62 105 THR A CA 1
ATOM 813 C C . THR A 1 105 ? -9.683 7.097 9.981 1.00 88.62 105 THR A C 1
ATOM 815 O O . THR A 1 105 ? -9.031 7.633 9.085 1.00 88.62 105 THR A O 1
ATOM 818 N N . GLN A 1 106 ? -9.776 5.777 10.138 1.00 89.56 106 GLN A N 1
ATOM 819 C CA . GLN A 1 106 ? -9.120 4.785 9.290 1.00 89.56 106 GLN A CA 1
ATOM 820 C C . GLN A 1 106 ? -10.006 4.271 8.149 1.00 89.56 106 GLN A C 1
ATOM 822 O O . GLN A 1 106 ? -9.516 3.567 7.272 1.00 89.56 106 GLN A O 1
ATOM 827 N N . ALA A 1 107 ? -11.298 4.617 8.116 1.00 92.31 107 ALA A N 1
ATOM 828 C CA . ALA A 1 107 ? -12.177 4.195 7.031 1.00 92.31 107 ALA A CA 1
ATOM 829 C C . ALA A 1 107 ? -11.667 4.706 5.679 1.00 92.31 107 ALA A C 1
ATOM 831 O O . ALA A 1 107 ? -11.562 5.917 5.458 1.00 92.31 107 ALA A O 1
ATOM 832 N N . ARG A 1 108 ? -11.424 3.766 4.766 1.00 93.00 108 ARG A N 1
ATOM 833 C CA . ARG A 1 108 ? -11.027 4.018 3.384 1.00 93.00 108 ARG A CA 1
ATOM 834 C C . ARG A 1 108 ? -12.153 3.699 2.406 1.00 93.00 108 ARG A C 1
ATOM 836 O O . ARG A 1 108 ? -13.092 2.966 2.725 1.00 93.00 108 ARG A O 1
ATOM 843 N N . GLU A 1 109 ? -12.090 4.314 1.236 1.00 93.62 109 GLU A N 1
ATOM 844 C CA . GLU A 1 109 ? -12.989 4.057 0.115 1.00 93.62 109 GLU A CA 1
ATOM 845 C C . GLU A 1 109 ? -12.225 4.098 -1.214 1.00 93.62 109 GLU A C 1
ATOM 847 O O . GLU A 1 109 ? -11.282 4.888 -1.343 1.00 93.62 109 GLU A O 1
ATOM 852 N N . PRO A 1 110 ? -12.618 3.278 -2.205 1.00 95.69 110 PRO A N 1
ATOM 853 C CA . PRO A 1 110 ? -11.990 3.286 -3.517 1.00 95.69 110 PRO A CA 1
ATOM 854 C C . PRO A 1 110 ? -12.280 4.592 -4.252 1.00 95.69 110 PRO A C 1
ATOM 856 O O . PRO A 1 110 ? -13.378 5.148 -4.163 1.00 95.69 110 PRO A O 1
ATOM 859 N N . ILE A 1 111 ? -11.299 5.067 -5.015 1.00 94.75 111 ILE A N 1
ATOM 860 C CA . ILE A 1 111 ? -11.466 6.231 -5.881 1.00 94.75 111 ILE A CA 1
ATOM 861 C C . ILE A 1 111 ? -11.806 5.789 -7.303 1.00 94.75 111 ILE A C 1
ATOM 863 O O . ILE A 1 111 ? -11.352 4.748 -7.785 1.00 94.75 111 ILE A O 1
ATOM 867 N N . TYR A 1 112 ? -12.592 6.618 -7.988 1.00 95.12 112 TYR A N 1
ATOM 868 C CA . TYR A 1 112 ? -12.932 6.402 -9.388 1.00 95.12 112 TYR A CA 1
ATOM 869 C C . TYR A 1 112 ? -11.663 6.285 -10.241 1.00 95.12 112 TYR A C 1
ATOM 871 O O . TYR A 1 112 ? -10.740 7.093 -10.110 1.00 95.12 112 TYR A O 1
ATOM 879 N N . TYR A 1 113 ? -11.632 5.294 -11.137 1.00 94.56 113 TYR A N 1
ATOM 880 C CA . TYR A 1 113 ? -10.438 4.968 -11.916 1.00 94.56 113 TYR A CA 1
ATOM 881 C C . TYR A 1 113 ? -9.953 6.130 -12.793 1.00 94.56 113 TYR A C 1
ATOM 883 O O . TYR A 1 113 ? -8.789 6.152 -13.150 1.00 94.56 113 TYR A O 1
ATOM 891 N N . GLY A 1 114 ? -10.792 7.116 -13.128 1.00 95.06 114 GLY A N 1
ATOM 892 C CA . GLY A 1 114 ? -10.371 8.279 -13.917 1.00 95.06 114 GLY A CA 1
ATOM 893 C C . GLY A 1 114 ? -9.471 9.286 -13.186 1.00 95.06 114 GLY A C 1
ATOM 894 O O . GLY A 1 114 ? -9.002 10.217 -13.830 1.00 95.06 114 GLY A O 1
ATOM 895 N N . PHE A 1 115 ? -9.243 9.135 -11.875 1.00 94.81 115 PHE A N 1
ATOM 896 C CA . PHE A 1 115 ? -8.362 10.019 -11.092 1.00 94.81 115 PHE A CA 1
ATOM 897 C C . PHE A 1 115 ? -6.903 9.551 -11.015 1.00 94.81 115 PHE A C 1
ATOM 899 O O . PHE A 1 115 ? -6.081 10.223 -10.400 1.00 94.81 115 PHE A O 1
ATOM 906 N N . TYR A 1 116 ? -6.590 8.391 -11.586 1.00 95.88 116 TYR A N 1
ATOM 907 C CA . TYR A 1 116 ? -5.243 7.835 -11.624 1.00 95.88 116 TYR A CA 1
ATOM 908 C C . TYR A 1 116 ? -5.067 7.001 -12.891 1.00 95.88 116 TYR A C 1
ATOM 910 O O . TYR A 1 116 ? -6.008 6.773 -13.657 1.00 95.88 116 TYR A O 1
ATOM 918 N N . SER A 1 117 ? -3.854 6.546 -13.165 1.00 96.31 117 SER A N 1
ATOM 919 C CA . SER A 1 117 ? -3.605 5.609 -14.259 1.00 96.31 117 SER A CA 1
ATOM 920 C C . SER A 1 117 ? -2.606 4.550 -13.838 1.00 96.31 117 SER A C 1
ATOM 922 O O . SER A 1 117 ? -1.687 4.823 -13.074 1.00 96.31 117 SER A O 1
ATOM 924 N N . VAL A 1 118 ? -2.824 3.329 -14.314 1.00 97.00 118 VAL A N 1
ATOM 925 C CA . VAL A 1 118 ? -1.933 2.198 -14.081 1.00 97.00 118 VAL A CA 1
ATOM 926 C C . VAL A 1 118 ? -1.321 1.792 -15.413 1.00 97.00 118 VAL A C 1
ATOM 928 O O . VAL A 1 118 ? -2.042 1.521 -16.374 1.00 97.00 118 VAL A O 1
ATOM 931 N N . TYR A 1 119 ? 0.006 1.738 -15.450 1.00 96.12 119 TYR A N 1
ATOM 932 C CA . TYR A 1 119 ? 0.786 1.307 -16.606 1.00 96.12 119 TYR A CA 1
ATOM 933 C C . TYR A 1 119 ? 1.572 0.045 -16.266 1.00 96.12 119 TYR A C 1
ATOM 935 O O . TYR A 1 119 ? 1.946 -0.164 -15.111 1.00 96.12 119 TYR A O 1
ATOM 943 N N . LEU A 1 120 ? 1.812 -0.786 -17.277 1.00 97.12 120 LEU A N 1
ATOM 944 C CA . LEU A 1 120 ? 2.567 -2.026 -17.149 1.00 97.12 120 LEU A CA 1
ATOM 945 C C . LEU A 1 120 ? 3.832 -1.930 -17.996 1.00 97.12 120 LEU A C 1
ATOM 947 O O . LEU A 1 120 ? 3.740 -1.569 -19.169 1.00 97.12 120 LEU A O 1
ATOM 951 N N . SER A 1 121 ? 4.963 -2.313 -17.411 1.00 97.19 121 SER A N 1
ATOM 952 C CA . SER A 1 121 ? 6.247 -2.427 -18.105 1.00 97.19 121 SER A CA 1
ATOM 953 C C . SER A 1 121 ? 6.873 -3.787 -17.808 1.00 97.19 121 SER A C 1
ATOM 955 O O . SER A 1 121 ? 6.864 -4.238 -16.664 1.00 97.19 121 SER A O 1
ATOM 957 N N . GLU A 1 122 ? 7.404 -4.452 -18.828 1.00 96.44 122 GLU A N 1
ATOM 958 C CA . GLU A 1 122 ? 8.105 -5.734 -18.705 1.00 96.44 122 GLU A CA 1
ATOM 959 C C . GLU A 1 122 ? 9.616 -5.494 -18.603 1.00 96.44 122 GLU A C 1
ATOM 961 O O . GLU A 1 122 ? 10.205 -4.880 -19.495 1.00 96.44 122 GLU A O 1
ATOM 966 N N . 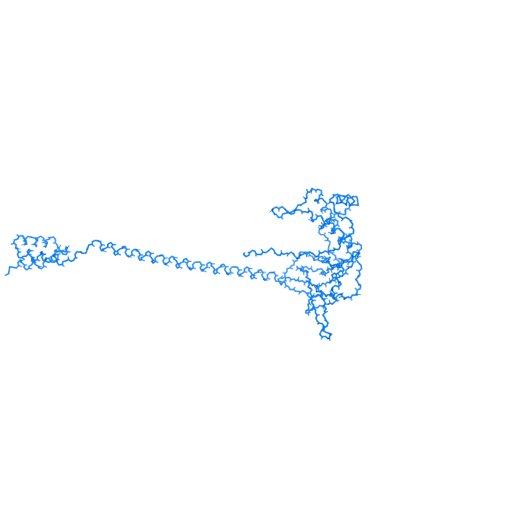LEU A 1 123 ? 10.237 -5.977 -17.525 1.00 95.06 123 LEU A N 1
ATOM 967 C CA . LEU A 1 123 ? 11.690 -5.971 -17.351 1.00 95.06 123 LEU A CA 1
ATOM 968 C C . LEU A 1 123 ? 12.344 -7.077 -18.191 1.00 95.06 123 LEU A C 1
ATOM 970 O O . LEU A 1 123 ? 11.715 -8.085 -18.519 1.00 95.06 123 LEU A O 1
ATOM 974 N N . LYS A 1 124 ? 13.650 -6.969 -18.449 1.00 91.81 124 LYS A N 1
ATOM 975 C CA . LYS A 1 124 ? 14.457 -8.007 -19.124 1.00 91.81 124 LYS A CA 1
ATOM 976 C C . LYS A 1 124 ? 14.425 -9.360 -18.414 1.00 91.81 124 LYS A C 1
ATOM 978 O O . LYS A 1 124 ? 14.571 -10.391 -19.069 1.00 91.81 124 LYS A O 1
ATOM 983 N N . SER A 1 125 ? 14.215 -9.362 -17.098 1.00 89.00 125 SER A N 1
ATOM 984 C CA . SER A 1 125 ? 14.028 -10.581 -16.303 1.00 89.00 125 SER A CA 1
ATOM 985 C C . SER A 1 125 ? 12.699 -11.300 -16.591 1.00 89.00 125 SER A C 1
ATOM 987 O O . SER A 1 125 ? 12.545 -12.467 -16.229 1.00 89.00 125 SER A O 1
ATOM 989 N N . GLY A 1 126 ? 11.743 -10.627 -17.242 1.00 91.38 126 GLY A N 1
ATOM 990 C CA . GLY A 1 126 ? 10.366 -11.078 -17.458 1.00 91.38 126 GLY A CA 1
ATOM 991 C C . GLY A 1 126 ? 9.394 -10.671 -16.344 1.00 91.38 126 GLY A C 1
ATOM 992 O O . GLY A 1 126 ? 8.201 -10.958 -16.438 1.00 91.38 126 GLY A O 1
ATOM 993 N N . ASP A 1 127 ? 9.874 -10.014 -15.286 1.00 92.69 127 ASP A N 1
ATOM 994 C CA . ASP A 1 127 ? 9.014 -9.451 -14.244 1.00 92.69 127 ASP A CA 1
ATOM 995 C C . ASP A 1 127 ? 8.224 -8.248 -14.790 1.00 92.69 127 ASP A C 1
ATOM 997 O O . ASP A 1 127 ? 8.732 -7.434 -15.562 1.00 92.69 127 ASP A O 1
ATOM 1001 N N . ILE A 1 128 ? 6.972 -8.116 -14.356 1.00 95.88 128 ILE A N 1
ATOM 1002 C CA . ILE A 1 128 ? 6.058 -7.054 -14.771 1.00 95.88 128 ILE A CA 1
ATOM 1003 C C . ILE A 1 128 ? 5.928 -6.034 -13.655 1.00 95.88 128 ILE A C 1
ATOM 1005 O O . ILE A 1 128 ? 5.477 -6.349 -12.552 1.00 95.88 128 ILE A O 1
ATOM 1009 N N . VAL A 1 129 ? 6.282 -4.797 -13.968 1.00 96.69 129 VAL A N 1
ATOM 1010 C CA . VAL A 1 129 ? 6.189 -3.647 -13.078 1.00 96.69 129 VAL A CA 1
ATOM 1011 C C . VAL A 1 129 ? 4.873 -2.927 -13.312 1.00 96.69 129 VAL A C 1
ATOM 1013 O O . VAL A 1 129 ? 4.530 -2.582 -14.443 1.00 96.69 129 VAL A O 1
ATOM 1016 N N . PHE A 1 130 ? 4.163 -2.640 -12.225 1.00 97.19 130 PHE A N 1
ATOM 1017 C CA . PHE A 1 130 ? 2.983 -1.793 -12.245 1.00 97.19 130 PHE A CA 1
ATOM 1018 C C . PHE A 1 130 ? 3.364 -0.394 -11.777 1.00 97.19 130 PHE A C 1
ATOM 1020 O O . PHE A 1 130 ? 3.737 -0.180 -10.620 1.00 97.19 130 PHE A O 1
ATOM 1027 N N . THR A 1 131 ? 3.224 0.566 -12.680 1.00 96.56 131 THR A N 1
ATOM 1028 C CA . THR A 1 131 ? 3.459 1.981 -12.411 1.00 96.56 131 THR A CA 1
ATOM 1029 C C . THR A 1 131 ? 2.139 2.683 -12.134 1.00 96.56 131 THR A C 1
ATOM 1031 O O . THR A 1 131 ? 1.187 2.552 -12.903 1.00 96.56 131 THR A O 1
ATOM 1034 N N . MET A 1 132 ? 2.096 3.451 -11.047 1.00 95.44 132 MET A N 1
ATOM 1035 C CA . MET A 1 132 ? 0.967 4.299 -10.685 1.00 95.44 132 MET A CA 1
ATOM 1036 C C . MET A 1 132 ? 1.249 5.748 -11.081 1.00 95.44 132 MET A C 1
ATOM 1038 O O . MET A 1 132 ? 2.238 6.333 -10.642 1.00 95.44 132 MET A O 1
ATOM 1042 N N . ASP A 1 133 ? 0.343 6.331 -11.857 1.00 95.00 133 ASP A N 1
ATOM 1043 C CA . ASP A 1 133 ? 0.250 7.765 -12.100 1.00 95.00 133 ASP A CA 1
ATOM 1044 C C . ASP A 1 133 ? -0.869 8.345 -11.237 1.00 95.00 133 ASP A C 1
ATOM 1046 O O . ASP A 1 133 ? -2.043 8.011 -11.409 1.00 95.00 133 ASP A O 1
ATOM 1050 N N . TYR A 1 134 ? -0.496 9.199 -10.288 1.00 94.12 134 TYR A N 1
ATOM 1051 C CA . TYR A 1 134 ? -1.405 9.814 -9.324 1.00 94.12 134 TYR A CA 1
ATOM 1052 C C . TYR A 1 134 ? -2.020 11.122 -9.834 1.00 94.12 134 TYR A C 1
ATOM 1054 O O . TYR A 1 134 ? -2.730 11.782 -9.072 1.00 94.12 134 TYR A O 1
ATOM 1062 N N . HIS A 1 135 ? -1.729 11.534 -11.077 1.00 92.88 135 HIS A N 1
ATOM 1063 C CA . HIS A 1 135 ? -2.234 12.768 -11.698 1.00 92.88 135 HIS A CA 1
ATOM 1064 C C . HIS A 1 135 ? -1.982 14.015 -10.829 1.00 92.88 135 HIS A C 1
ATOM 1066 O O . HIS A 1 135 ? -2.798 14.936 -10.769 1.00 92.88 135 HIS A O 1
ATOM 1072 N N . GLY A 1 136 ? -0.857 14.033 -10.103 1.00 89.31 136 GLY A N 1
ATOM 1073 C CA . GLY A 1 136 ? -0.490 15.124 -9.195 1.00 89.31 136 GLY A CA 1
ATOM 1074 C C . GLY A 1 136 ? -1.404 15.275 -7.971 1.00 89.31 136 GLY A C 1
ATOM 1075 O O . GLY A 1 136 ? -1.498 16.367 -7.409 1.00 89.31 136 GLY A O 1
ATOM 1076 N N . SER A 1 137 ? -2.105 14.212 -7.560 1.00 91.56 137 SER A N 1
ATOM 1077 C CA . SER A 1 137 ? -2.983 14.241 -6.388 1.00 91.56 137 SER A CA 1
ATOM 1078 C C . SER A 1 137 ? -2.223 14.570 -5.099 1.00 91.56 137 SER A C 1
ATOM 1080 O O . SER A 1 137 ? -1.120 14.082 -4.860 1.00 91.56 137 SER A O 1
ATOM 1082 N N . PHE A 1 138 ? -2.852 15.373 -4.241 1.00 92.88 138 PHE A N 1
ATOM 1083 C CA . PHE A 1 138 ? -2.390 15.683 -2.881 1.00 92.88 138 PHE A CA 1
ATOM 1084 C C . PHE A 1 138 ? -3.129 14.861 -1.823 1.00 92.88 138 PHE A C 1
ATOM 1086 O O . PHE A 1 138 ? -2.948 15.090 -0.631 1.00 92.88 138 PHE A O 1
ATOM 1093 N N . ASP A 1 139 ? -4.025 13.966 -2.232 1.00 93.00 139 ASP A N 1
ATOM 1094 C CA . ASP A 1 139 ? -4.758 13.138 -1.285 1.00 93.00 139 ASP A CA 1
ATOM 1095 C C . ASP A 1 139 ? -3.831 12.045 -0.726 1.00 93.00 139 ASP A C 1
ATOM 1097 O O . ASP A 1 139 ? -2.940 11.529 -1.410 1.00 93.00 139 ASP A O 1
ATOM 1101 N N . GLU A 1 140 ? -4.043 11.670 0.533 1.00 92.06 140 GLU A N 1
ATOM 1102 C CA . GLU A 1 140 ? -3.375 10.512 1.125 1.00 92.06 140 GLU A CA 1
ATOM 1103 C C . GLU A 1 140 ? -4.004 9.224 0.559 1.00 92.06 140 GLU A C 1
ATOM 1105 O O . GLU A 1 140 ? -5.089 8.808 0.979 1.00 92.06 140 GLU A O 1
ATOM 1110 N N . LEU A 1 141 ? -3.334 8.631 -0.437 1.00 93.50 141 LEU A N 1
ATOM 1111 C CA . LEU A 1 141 ? -3.826 7.490 -1.216 1.00 93.50 141 LEU A CA 1
ATOM 1112 C C . LEU A 1 141 ? -3.077 6.195 -0.879 1.00 93.50 141 LEU A C 1
ATOM 1114 O O . LEU A 1 141 ? -1.848 6.183 -0.803 1.00 93.50 141 LEU A O 1
ATOM 1118 N N . GLY A 1 142 ? -3.821 5.098 -0.736 1.00 92.75 142 GLY A N 1
ATOM 1119 C CA . GLY A 1 142 ? -3.290 3.739 -0.629 1.00 92.75 142 GLY A CA 1
ATOM 1120 C C . GLY A 1 142 ? -3.516 2.961 -1.922 1.00 92.75 142 GLY A C 1
ATOM 1121 O O . GLY A 1 142 ? -4.636 2.942 -2.427 1.00 92.75 142 GLY A O 1
ATOM 1122 N N . ALA A 1 143 ? -2.472 2.328 -2.459 1.00 94.50 143 ALA A N 1
ATOM 1123 C CA . ALA A 1 143 ? -2.599 1.430 -3.603 1.00 94.50 143 ALA A CA 1
ATOM 1124 C C . ALA A 1 143 ? -3.004 0.030 -3.141 1.00 94.50 143 ALA A C 1
ATOM 1126 O O . ALA A 1 143 ? -2.417 -0.517 -2.212 1.00 94.50 143 ALA A O 1
ATOM 1127 N N . MET A 1 144 ? -4.015 -0.530 -3.796 1.00 95.81 144 MET A N 1
ATOM 1128 C CA . MET A 1 144 ? -4.637 -1.794 -3.441 1.00 95.81 144 MET A CA 1
ATOM 1129 C C . MET A 1 144 ? -4.659 -2.728 -4.643 1.00 95.81 144 MET A C 1
ATOM 1131 O O . MET A 1 144 ? -4.886 -2.314 -5.783 1.00 95.81 144 MET A O 1
ATOM 1135 N N . VAL A 1 145 ? -4.475 -4.011 -4.354 1.00 95.44 145 VAL A N 1
ATOM 1136 C CA . VAL A 1 145 ? -4.529 -5.092 -5.333 1.00 95.44 145 VAL A CA 1
ATOM 1137 C C . VAL A 1 145 ? -5.496 -6.145 -4.823 1.00 95.44 145 VAL A C 1
ATOM 1139 O O . VAL A 1 145 ? -5.464 -6.511 -3.648 1.00 95.44 145 VAL A O 1
ATOM 1142 N N . LYS A 1 146 ? -6.383 -6.628 -5.689 1.00 95.00 146 LYS A N 1
ATOM 1143 C CA . LYS A 1 146 ? -7.345 -7.672 -5.346 1.00 95.00 146 LYS A CA 1
ATOM 1144 C C . LYS A 1 146 ? -7.477 -8.672 -6.484 1.00 95.00 146 LYS A C 1
ATOM 1146 O O . LYS A 1 146 ? -7.984 -8.337 -7.549 1.00 95.00 146 LYS A O 1
ATOM 1151 N N . SER A 1 147 ? -7.103 -9.916 -6.220 1.00 94.06 147 SER A N 1
ATOM 1152 C CA . SER A 1 147 ? -7.388 -11.036 -7.117 1.00 94.06 147 SER A CA 1
ATOM 1153 C C . SER A 1 147 ? -8.829 -11.510 -6.929 1.00 94.06 147 SER A C 1
ATOM 1155 O O . SER A 1 147 ? -9.318 -11.620 -5.801 1.00 94.06 147 SER A O 1
ATOM 1157 N N . ALA A 1 148 ? -9.523 -11.788 -8.027 1.00 94.19 148 ALA A N 1
ATOM 1158 C CA . ALA A 1 148 ? -10.876 -12.327 -8.029 1.00 94.19 148 ALA A CA 1
ATOM 1159 C C . ALA A 1 148 ? -11.054 -13.328 -9.174 1.00 94.19 148 ALA A C 1
ATOM 1161 O O . ALA A 1 148 ? -10.442 -13.183 -10.227 1.00 94.19 148 ALA A O 1
ATOM 1162 N N . VAL A 1 149 ? -11.922 -14.318 -8.974 1.00 94.38 149 VAL A N 1
ATOM 1163 C CA . VAL A 1 149 ? -12.381 -15.207 -10.047 1.00 94.38 149 VAL A CA 1
ATOM 1164 C C . VAL A 1 149 ? -13.772 -14.751 -10.456 1.00 94.38 149 VAL A C 1
ATOM 1166 O O . VAL A 1 149 ? -14.699 -14.785 -9.644 1.00 94.38 149 VAL A O 1
ATOM 1169 N N . GLU A 1 150 ? -13.917 -14.298 -11.694 1.00 91.69 150 GLU A N 1
ATOM 1170 C CA . GLU A 1 150 ? -15.197 -13.863 -12.245 1.00 91.69 150 GLU A CA 1
ATOM 1171 C C . GLU A 1 150 ? -15.756 -14.882 -13.217 1.00 91.69 150 GLU A C 1
ATOM 1173 O O . GLU A 1 150 ? -15.016 -15.522 -13.954 1.00 91.69 150 GLU A O 1
ATOM 1178 N N . LYS A 1 151 ? -17.079 -15.023 -13.224 1.00 89.81 151 LYS A N 1
ATOM 1179 C CA . LYS A 1 151 ? -17.779 -15.902 -14.156 1.00 89.81 151 LYS A CA 1
ATOM 1180 C C . LYS A 1 151 ? -18.367 -15.063 -15.264 1.00 89.81 151 LYS A C 1
ATOM 1182 O O . LYS A 1 151 ? -19.153 -14.159 -14.995 1.00 89.81 151 LYS A O 1
ATOM 1187 N N . ASP A 1 152 ? -18.006 -15.383 -16.496 1.00 79.75 152 ASP A N 1
ATOM 1188 C CA . ASP A 1 152 ? -18.687 -14.840 -17.659 1.00 79.75 152 ASP A CA 1
ATOM 1189 C C . ASP A 1 152 ? -20.128 -15.376 -17.673 1.00 79.75 152 ASP A C 1
ATOM 1191 O O . ASP A 1 152 ? -20.357 -16.583 -17.769 1.00 79.75 152 ASP A O 1
ATOM 1195 N N . GLU A 1 153 ? -21.116 -14.490 -17.533 1.00 78.56 153 GLU A N 1
ATOM 1196 C CA . GLU A 1 153 ? -22.534 -14.875 -17.478 1.00 78.56 153 GLU A CA 1
ATOM 1197 C C . GLU A 1 153 ? -23.026 -15.521 -18.783 1.00 78.56 153 GLU A C 1
ATOM 1199 O O . GLU A 1 153 ? -24.009 -16.264 -18.783 1.00 78.56 153 GLU A O 1
ATOM 1204 N N . THR A 1 154 ? -22.341 -15.258 -19.897 1.00 76.38 154 THR A N 1
ATOM 1205 C CA . THR A 1 154 ? -22.696 -15.742 -21.233 1.00 76.38 154 THR A CA 1
ATOM 1206 C C . THR A 1 154 ? -22.053 -17.082 -21.567 1.00 76.38 154 THR A C 1
ATOM 1208 O O . THR A 1 154 ? -22.719 -17.944 -22.141 1.00 76.38 154 THR A O 1
ATOM 1211 N N . THR A 1 155 ? -20.772 -17.272 -21.242 1.00 79.69 155 THR A N 1
ATOM 1212 C CA . THR A 1 155 ? -20.033 -18.506 -21.574 1.00 79.69 155 THR A CA 1
ATOM 1213 C C . THR A 1 155 ? -19.933 -19.483 -20.402 1.00 79.69 155 THR A C 1
ATOM 1215 O O . THR A 1 155 ? -19.677 -20.667 -20.616 1.00 79.69 155 THR A O 1
ATOM 1218 N N . GLY A 1 156 ? -20.159 -19.015 -19.171 1.00 81.81 156 GLY A N 1
ATOM 1219 C CA . GLY A 1 156 ? -19.936 -19.774 -17.939 1.00 81.81 156 GLY A CA 1
ATOM 1220 C C . GLY A 1 156 ? -18.457 -19.982 -17.601 1.00 81.81 156 GLY A C 1
ATOM 1221 O O . GLY A 1 156 ? -18.152 -20.725 -16.669 1.00 81.81 156 GLY A O 1
ATOM 1222 N N . GLU A 1 157 ? -17.548 -19.362 -18.357 1.00 87.94 157 GLU A N 1
ATOM 1223 C CA . GLU A 1 157 ? -16.105 -19.483 -18.172 1.00 87.94 157 GLU A CA 1
ATOM 1224 C C . GLU A 1 157 ? -15.646 -18.670 -16.956 1.00 87.94 157 GLU A C 1
ATOM 1226 O O . GLU A 1 157 ? -16.088 -17.539 -16.738 1.00 87.94 157 GLU A O 1
ATOM 1231 N N . GLU A 1 158 ? -14.773 -19.267 -16.148 1.00 92.06 158 GLU A N 1
ATOM 1232 C CA . GLU A 1 158 ? -14.131 -18.597 -15.019 1.00 92.06 158 GLU A CA 1
ATOM 1233 C C . GLU A 1 158 ? -12.877 -17.864 -15.507 1.00 92.06 158 GLU A C 1
ATOM 1235 O O . GLU A 1 158 ? -12.049 -18.444 -16.206 1.00 92.06 158 GLU A O 1
ATOM 1240 N N . LYS A 1 159 ? -12.746 -16.591 -15.130 1.00 93.12 159 LYS A N 1
ATOM 1241 C CA . LYS A 1 159 ? -11.613 -15.722 -15.445 1.00 93.12 159 LYS A CA 1
ATOM 1242 C C . LYS A 1 159 ? -10.932 -15.263 -14.168 1.00 93.12 159 LYS A C 1
ATOM 1244 O O . LYS A 1 159 ? -11.587 -14.718 -13.278 1.00 93.12 159 LYS A O 1
ATOM 1249 N N . ASN A 1 160 ? -9.616 -15.400 -14.113 1.00 95.31 160 ASN A N 1
ATOM 1250 C CA . ASN A 1 160 ? -8.791 -14.837 -13.056 1.00 95.31 160 ASN A CA 1
ATOM 1251 C C . ASN A 1 160 ? -8.496 -13.369 -13.361 1.00 95.31 160 ASN A C 1
ATOM 1253 O O . ASN A 1 160 ? -7.799 -13.035 -14.320 1.00 95.31 160 ASN A O 1
ATOM 1257 N N . VAL A 1 161 ? -9.020 -12.481 -12.528 1.00 96.81 161 VAL A N 1
ATOM 1258 C CA . VAL A 1 161 ? -8.952 -11.036 -12.718 1.00 96.81 161 VAL A CA 1
ATOM 1259 C C . VAL A 1 161 ? -8.157 -10.401 -11.586 1.00 96.81 161 VAL A C 1
ATOM 1261 O O . VAL A 1 161 ? -8.442 -10.632 -10.409 1.00 96.81 161 VAL A O 1
ATOM 1264 N N . LEU A 1 162 ? -7.186 -9.562 -11.940 1.00 97.38 162 LEU A N 1
ATOM 1265 C CA . LEU A 1 162 ? -6.436 -8.746 -10.994 1.00 97.38 162 LEU A CA 1
ATOM 1266 C C . LEU A 1 162 ? -6.949 -7.304 -11.026 1.00 97.38 162 LEU A C 1
ATOM 1268 O O . LEU A 1 162 ? -6.791 -6.593 -12.017 1.00 97.38 162 LEU A O 1
ATOM 1272 N N . TYR A 1 163 ? -7.557 -6.868 -9.929 1.00 97.44 163 TYR A N 1
ATOM 1273 C CA . TYR A 1 163 ? -7.995 -5.493 -9.737 1.00 97.44 163 TYR A CA 1
ATOM 1274 C C . TYR A 1 163 ? -6.895 -4.669 -9.091 1.00 97.44 163 TYR A C 1
ATOM 1276 O O . TYR A 1 163 ? -6.420 -5.019 -8.013 1.00 97.44 163 TYR A O 1
ATOM 1284 N N . VAL A 1 164 ? -6.550 -3.550 -9.713 1.00 97.81 164 VAL A N 1
ATOM 1285 C CA . VAL A 1 164 ? -5.623 -2.554 -9.182 1.00 97.81 164 VAL A CA 1
ATOM 1286 C C . VAL A 1 164 ? -6.373 -1.249 -9.003 1.00 97.81 164 VAL A C 1
ATOM 1288 O O . VAL A 1 164 ? -6.947 -0.718 -9.955 1.00 97.81 164 VAL A O 1
ATOM 1291 N N . TYR A 1 165 ? -6.379 -0.719 -7.786 1.00 97.12 165 TYR A N 1
ATOM 1292 C CA . TYR A 1 165 ? -7.084 0.519 -7.495 1.00 97.12 165 TYR A CA 1
ATOM 1293 C C . TYR A 1 165 ? -6.435 1.327 -6.387 1.00 97.12 165 TYR A C 1
ATOM 1295 O O . TYR A 1 165 ? -5.615 0.829 -5.623 1.00 97.12 165 TYR A O 1
ATOM 1303 N N . LEU A 1 166 ? -6.807 2.601 -6.315 1.00 96.81 166 LEU A N 1
ATOM 1304 C CA . LEU A 1 166 ? -6.433 3.473 -5.214 1.00 96.81 166 LEU A CA 1
ATOM 1305 C C . LEU A 1 166 ? -7.614 3.648 -4.263 1.00 96.81 166 LEU A C 1
ATOM 1307 O O . LEU A 1 166 ? -8.766 3.764 -4.686 1.00 96.81 166 LEU A O 1
ATOM 1311 N N . GLU A 1 167 ? -7.310 3.718 -2.977 1.00 95.88 167 GLU A N 1
ATOM 1312 C CA . GLU A 1 167 ? -8.240 4.113 -1.931 1.00 95.88 167 GLU A CA 1
ATOM 1313 C C . GLU A 1 167 ? -7.782 5.405 -1.267 1.00 95.88 167 GLU A C 1
ATOM 1315 O O . GLU A 1 167 ? -6.589 5.686 -1.170 1.00 95.88 167 GLU A O 1
ATOM 1320 N N . LYS A 1 168 ? -8.740 6.169 -0.750 1.00 94.88 168 LYS A N 1
ATOM 1321 C CA . LYS A 1 168 ? -8.491 7.341 0.092 1.00 94.88 168 LYS A CA 1
ATOM 1322 C C . LYS A 1 168 ? -9.220 7.202 1.416 1.00 94.88 168 LYS A C 1
ATOM 1324 O O . LYS A 1 168 ? -10.218 6.488 1.508 1.00 94.88 168 LYS A O 1
ATOM 1329 N N . TYR A 1 169 ? -8.779 7.933 2.431 1.00 93.38 169 TYR A N 1
ATOM 1330 C CA . TYR A 1 169 ? -9.554 8.057 3.663 1.00 93.38 169 TYR A CA 1
ATOM 1331 C C . TYR A 1 169 ? -10.858 8.823 3.417 1.00 93.38 169 TYR A C 1
ATOM 1333 O O . TYR A 1 169 ? -10.888 9.818 2.692 1.00 93.38 169 TYR A O 1
ATOM 1341 N N . ARG A 1 170 ? -11.939 8.393 4.076 1.00 89.81 170 ARG A N 1
ATOM 1342 C CA . ARG A 1 170 ? -13.231 9.100 4.038 1.00 89.81 170 ARG A CA 1
ATOM 1343 C C . ARG A 1 170 ? -13.134 10.496 4.639 1.00 89.81 170 ARG A C 1
ATOM 1345 O O . ARG A 1 170 ? -13.761 11.436 4.154 1.00 89.81 170 ARG A O 1
ATOM 1352 N N . LEU A 1 171 ? -12.358 10.630 5.713 1.00 89.25 171 LEU A N 1
ATOM 1353 C CA . LEU A 1 171 ? -11.943 11.940 6.188 1.00 89.25 171 LEU A CA 1
ATOM 1354 C C . LEU A 1 171 ? -10.852 12.449 5.258 1.00 89.25 171 LEU A C 1
ATOM 1356 O O . LEU A 1 171 ? -9.811 11.815 5.127 1.00 89.25 171 LEU A O 1
ATOM 1360 N N . ASN A 1 172 ? -11.104 13.593 4.631 1.00 85.44 172 ASN A N 1
ATOM 1361 C CA . ASN A 1 172 ? -10.168 14.193 3.696 1.00 85.44 172 ASN A CA 1
ATOM 1362 C C . ASN A 1 172 ? -8.831 14.491 4.394 1.00 85.44 172 ASN A C 1
ATOM 1364 O O . ASN A 1 172 ? -8.777 15.311 5.314 1.00 85.44 172 ASN A O 1
ATOM 1368 N N . ARG A 1 173 ? -7.770 13.825 3.943 1.00 88.56 173 ARG A N 1
ATOM 1369 C CA . ARG A 1 173 ? -6.395 14.021 4.395 1.00 88.56 173 ARG A CA 1
ATOM 1370 C C . ARG A 1 173 ? -5.556 14.391 3.190 1.00 88.56 173 ARG A C 1
ATOM 1372 O O . ARG A 1 173 ? -5.569 13.674 2.190 1.00 88.56 173 ARG A O 1
ATOM 1379 N N . LYS A 1 174 ? -4.843 15.507 3.309 1.00 91.38 174 LYS A N 1
ATOM 1380 C CA . LYS A 1 174 ? -3.943 15.989 2.271 1.00 91.38 174 LYS A CA 1
ATOM 1381 C C . LYS A 1 174 ? -2.507 15.958 2.744 1.00 91.38 174 LYS A C 1
ATOM 1383 O O . LYS A 1 174 ? -2.226 16.281 3.897 1.00 91.38 174 LYS A O 1
ATOM 1388 N N . THR A 1 175 ? -1.622 15.600 1.832 1.00 89.00 175 THR A N 1
ATOM 1389 C CA . THR A 1 175 ? -0.181 15.714 1.997 1.00 89.00 175 THR A CA 1
ATOM 1390 C C . THR A 1 175 ? 0.276 17.134 1.665 1.00 89.00 175 THR A C 1
ATOM 1392 O O . THR A 1 175 ? -0.404 17.882 0.960 1.00 89.00 175 THR A O 1
ATOM 1395 N N . GLU A 1 176 ? 1.434 17.524 2.195 1.00 88.88 176 GLU A N 1
ATOM 1396 C CA . GLU A 1 176 ? 2.066 18.815 1.885 1.00 88.88 176 GLU A CA 1
ATOM 1397 C C . GLU A 1 176 ? 2.547 18.875 0.425 1.00 88.88 176 GLU A C 1
ATOM 1399 O O . GLU A 1 176 ? 2.452 19.913 -0.228 1.00 88.88 176 GLU A O 1
ATOM 1404 N N . TYR A 1 177 ? 2.990 17.733 -0.105 1.00 85.31 177 TYR A N 1
ATOM 1405 C CA . TYR A 1 177 ? 3.507 17.575 -1.463 1.00 85.31 177 TYR A CA 1
ATOM 1406 C C . TYR A 1 177 ? 2.617 16.640 -2.277 1.00 85.31 177 TYR A C 1
ATOM 1408 O O . TYR A 1 177 ? 1.986 15.738 -1.719 1.00 85.31 177 TYR A O 1
ATOM 1416 N N . ALA A 1 178 ? 2.584 16.831 -3.595 1.00 88.62 178 ALA A N 1
ATOM 1417 C CA . ALA A 1 178 ? 1.879 15.929 -4.498 1.00 88.62 178 ALA A CA 1
ATOM 1418 C C . ALA A 1 178 ? 2.476 14.512 -4.432 1.00 88.62 178 ALA A C 1
ATOM 1420 O O . ALA A 1 178 ? 3.686 14.332 -4.256 1.00 88.62 178 ALA A O 1
ATOM 1421 N N . ARG A 1 179 ? 1.624 13.498 -4.599 1.00 89.00 179 ARG A N 1
ATOM 1422 C CA . ARG A 1 179 ? 2.038 12.100 -4.743 1.00 89.00 179 ARG A CA 1
ATOM 1423 C C . ARG A 1 179 ? 2.893 11.953 -6.002 1.00 89.00 179 ARG A C 1
ATOM 1425 O O . ARG A 1 179 ? 2.517 12.440 -7.065 1.00 89.00 179 ARG A O 1
ATOM 1432 N N . GLN A 1 180 ? 4.031 11.279 -5.862 1.00 89.25 180 GLN A N 1
ATOM 1433 C CA . GLN A 1 180 ? 4.945 11.014 -6.972 1.00 89.25 180 GLN A CA 1
ATOM 1434 C C . GLN A 1 180 ? 4.542 9.739 -7.705 1.00 89.25 180 GLN A C 1
ATOM 1436 O O . GLN A 1 180 ? 4.229 8.732 -7.068 1.00 89.25 180 GLN A O 1
ATOM 1441 N N . ASN A 1 181 ? 4.580 9.784 -9.032 1.00 93.06 181 ASN A N 1
ATOM 1442 C CA . ASN A 1 181 ? 4.325 8.631 -9.890 1.00 93.06 181 ASN A CA 1
ATOM 1443 C C . ASN A 1 181 ? 5.466 7.627 -9.775 1.00 93.06 181 ASN A C 1
ATOM 1445 O O . ASN A 1 181 ? 6.622 8.027 -9.790 1.00 93.06 181 ASN A O 1
ATOM 1449 N N . GLY A 1 182 ? 5.185 6.334 -9.690 1.00 92.94 182 GLY A N 1
ATOM 1450 C CA . GLY A 1 182 ? 6.241 5.344 -9.488 1.00 92.94 182 GLY A CA 1
ATOM 1451 C C . GLY A 1 182 ? 5.753 3.912 -9.573 1.00 92.94 182 GLY A C 1
ATOM 1452 O O . GLY A 1 182 ? 4.545 3.655 -9.590 1.00 92.94 182 GLY A O 1
ATOM 1453 N N . GLY A 1 183 ? 6.703 2.980 -9.607 1.00 92.50 183 GLY A N 1
ATOM 1454 C CA . GLY A 1 183 ? 6.414 1.567 -9.408 1.00 92.50 183 GLY A CA 1
ATOM 1455 C C . GLY A 1 183 ? 5.820 1.350 -8.017 1.00 92.50 183 GLY A C 1
ATOM 1456 O O . GLY A 1 183 ? 6.324 1.900 -7.041 1.00 92.50 183 GLY A O 1
ATOM 1457 N N . PHE A 1 184 ? 4.731 0.589 -7.917 1.00 91.50 184 PHE A N 1
ATOM 1458 C CA . PHE A 1 184 ? 4.113 0.279 -6.617 1.00 91.50 184 PHE A CA 1
ATOM 1459 C C . PHE A 1 184 ? 4.031 -1.223 -6.331 1.00 91.50 184 PHE A C 1
ATOM 1461 O O . PHE A 1 184 ? 3.932 -1.621 -5.173 1.00 91.50 184 PHE A O 1
ATOM 1468 N N . MET A 1 185 ? 4.047 -2.057 -7.372 1.00 93.19 185 MET A N 1
ATOM 1469 C CA . MET A 1 185 ? 4.122 -3.508 -7.238 1.00 93.19 185 MET A CA 1
ATOM 1470 C C . MET A 1 185 ? 4.821 -4.125 -8.447 1.00 93.19 185 MET A C 1
ATOM 1472 O O . MET A 1 185 ? 4.864 -3.539 -9.533 1.00 93.19 185 MET A O 1
ATOM 1476 N N . ARG A 1 186 ? 5.296 -5.353 -8.257 1.00 93.00 186 ARG A N 1
ATOM 1477 C CA . ARG A 1 186 ? 5.871 -6.193 -9.299 1.00 93.00 186 ARG A CA 1
ATOM 1478 C C . ARG A 1 186 ? 5.298 -7.600 -9.185 1.00 93.00 186 ARG A C 1
ATOM 1480 O O . ARG A 1 186 ? 5.069 -8.066 -8.071 1.00 93.00 186 ARG A O 1
ATOM 1487 N N . ILE A 1 187 ? 5.064 -8.255 -10.315 1.00 93.56 187 ILE A N 1
ATOM 1488 C CA . ILE A 1 187 ? 4.719 -9.682 -10.367 1.00 93.56 187 ILE A CA 1
ATOM 1489 C C . ILE A 1 187 ? 5.649 -10.392 -11.340 1.00 93.56 187 ILE A C 1
ATOM 1491 O O . ILE A 1 187 ? 6.121 -9.801 -12.309 1.00 93.56 187 ILE A O 1
ATOM 1495 N N . SER A 1 188 ? 5.890 -11.669 -11.106 1.00 92.94 188 SER A N 1
ATOM 1496 C CA . SER A 1 188 ? 6.658 -12.515 -12.010 1.00 92.94 188 SER A CA 1
ATOM 1497 C C . SER A 1 188 ? 5.874 -12.858 -13.281 1.00 92.94 188 SER A C 1
ATOM 1499 O O . SER A 1 188 ? 4.638 -12.890 -13.298 1.00 92.94 188 SER A O 1
ATOM 1501 N N . ALA A 1 189 ? 6.591 -13.235 -14.344 1.00 89.69 189 ALA A N 1
ATOM 1502 C CA . ALA A 1 189 ? 5.982 -13.778 -15.563 1.00 89.69 189 ALA A CA 1
ATOM 1503 C C . ALA A 1 189 ? 5.052 -14.975 -15.284 1.00 89.69 189 ALA A C 1
ATOM 1505 O O . ALA A 1 189 ? 4.064 -15.181 -15.989 1.00 89.69 189 ALA A O 1
ATOM 1506 N N . LYS A 1 190 ? 5.356 -15.773 -14.252 1.00 90.94 190 LYS A N 1
ATOM 1507 C CA . LYS A 1 190 ? 4.537 -16.920 -13.850 1.00 90.94 190 LYS A CA 1
ATOM 1508 C C . LYS A 1 190 ? 3.197 -16.474 -13.264 1.00 90.94 190 LYS A C 1
ATOM 1510 O O . LYS A 1 190 ? 2.167 -17.018 -13.641 1.00 90.94 190 LYS A O 1
ATOM 1515 N N . GLU A 1 191 ? 3.201 -15.475 -12.387 1.00 90.94 191 GLU A N 1
ATOM 1516 C CA . GLU A 1 191 ? 1.970 -14.917 -11.814 1.00 90.94 191 GLU A CA 1
ATOM 1517 C C . GLU A 1 191 ? 1.108 -14.247 -12.890 1.00 90.94 191 GLU A C 1
ATOM 1519 O O . GLU A 1 191 ? -0.113 -14.405 -12.890 1.00 90.94 191 GLU A O 1
ATOM 1524 N N . LEU A 1 192 ? 1.729 -13.579 -13.871 1.00 92.69 192 LEU A N 1
ATOM 1525 C CA . LEU A 1 192 ? 0.997 -13.033 -15.016 1.00 92.69 192 LEU A CA 1
ATOM 1526 C C . LEU A 1 192 ? 0.292 -14.136 -15.831 1.00 92.69 192 LEU A C 1
ATOM 1528 O O . LEU A 1 192 ? -0.822 -13.923 -16.300 1.00 92.69 192 LEU A O 1
ATOM 1532 N N . GLN A 1 193 ? 0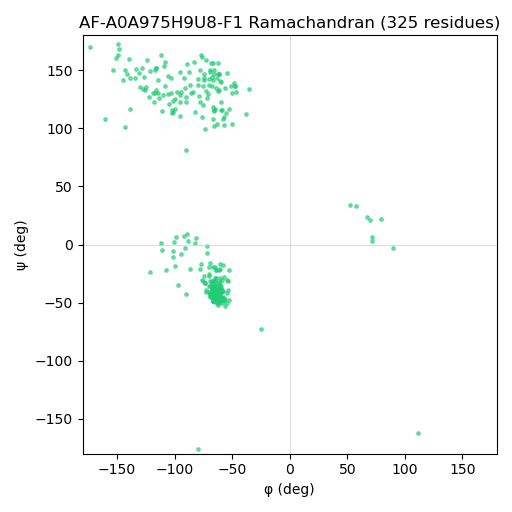.894 -15.323 -15.993 1.00 90.88 193 GLN A N 1
ATOM 1533 C CA . GLN A 1 193 ? 0.280 -16.438 -16.739 1.00 90.88 193 GLN A CA 1
ATOM 1534 C C . GLN A 1 193 ? -1.003 -16.975 -16.087 1.00 90.88 193 GLN A C 1
ATOM 1536 O O . GLN A 1 193 ? -1.890 -17.486 -16.786 1.00 90.88 193 GLN A O 1
ATOM 1541 N N . GLU A 1 194 ? -1.102 -16.862 -14.764 1.00 91.88 194 GLU A N 1
ATOM 1542 C CA . GLU A 1 194 ? -2.283 -17.246 -13.987 1.00 91.88 194 GLU A CA 1
ATOM 1543 C C . GLU A 1 194 ? -3.408 -16.205 -14.092 1.00 91.88 194 GLU A C 1
ATOM 1545 O O . GLU A 1 194 ? -4.564 -16.523 -13.812 1.00 91.88 194 GLU A O 1
ATOM 1550 N N . CYS A 1 195 ? -3.089 -14.989 -14.544 1.00 93.94 195 CYS A N 1
ATOM 1551 C CA . CYS A 1 195 ? -4.029 -13.898 -14.745 1.00 93.94 195 CYS A CA 1
ATOM 1552 C C . CYS A 1 195 ? -4.599 -13.901 -16.172 1.00 93.94 195 CYS A C 1
ATOM 1554 O O . CYS A 1 195 ? -3.877 -14.034 -17.163 1.00 93.94 195 CYS A O 1
ATOM 1556 N N . ASP A 1 196 ? -5.913 -13.723 -16.285 1.00 95.69 196 ASP A N 1
ATOM 1557 C CA . ASP A 1 196 ? -6.594 -13.588 -17.570 1.00 95.69 196 ASP A CA 1
ATOM 1558 C C . ASP A 1 196 ? -6.831 -12.116 -17.933 1.00 95.69 196 ASP A C 1
ATOM 1560 O O . ASP A 1 196 ? -6.735 -11.745 -19.105 1.00 95.69 196 ASP A O 1
ATOM 1564 N N . GLU A 1 197 ? -7.099 -11.257 -16.942 1.00 96.50 197 GLU A N 1
ATOM 1565 C CA . GLU A 1 197 ? -7.299 -9.818 -17.138 1.00 96.50 197 GLU A CA 1
ATOM 1566 C C . GLU A 1 197 ? -6.760 -8.993 -15.964 1.00 96.50 197 GLU A C 1
ATOM 1568 O O . GLU A 1 197 ? -6.967 -9.332 -14.800 1.00 96.50 197 GLU A O 1
ATOM 1573 N N . ILE A 1 198 ? -6.162 -7.840 -16.269 1.00 97.50 198 ILE A N 1
ATOM 1574 C CA . ILE A 1 198 ? -5.816 -6.822 -15.273 1.00 97.50 198 ILE A CA 1
ATOM 1575 C C . ILE A 1 198 ? -6.732 -5.619 -15.492 1.00 97.50 198 ILE A C 1
ATOM 1577 O O . ILE A 1 198 ? -6.864 -5.097 -16.608 1.00 97.50 198 ILE A O 1
ATOM 1581 N N . ARG A 1 199 ? -7.374 -5.167 -14.415 1.00 97.69 199 ARG A N 1
ATOM 1582 C CA . ARG A 1 199 ? -8.374 -4.099 -14.431 1.00 97.69 199 ARG A CA 1
ATOM 1583 C C . ARG A 1 199 ? -7.999 -2.991 -13.459 1.00 97.69 199 ARG A C 1
ATOM 1585 O O . ARG A 1 199 ? -7.632 -3.248 -12.318 1.00 97.69 199 ARG A O 1
ATOM 1592 N N . GLN A 1 200 ? -8.142 -1.755 -13.916 1.00 98.00 200 GLN A N 1
ATOM 1593 C CA . GLN A 1 200 ? -8.008 -0.555 -13.105 1.00 98.00 200 GLN A CA 1
ATOM 1594 C C . GLN A 1 200 ? -9.373 -0.180 -12.522 1.00 98.00 200 GLN A C 1
ATOM 1596 O O . GLN A 1 200 ? -10.322 0.041 -13.276 1.00 98.00 200 GLN A O 1
ATOM 1601 N N . GLY A 1 201 ? -9.474 -0.081 -11.200 1.00 97.25 201 GLY A N 1
ATOM 1602 C CA . GLY A 1 201 ? -10.724 0.178 -10.486 1.00 97.25 201 GLY A CA 1
ATOM 1603 C C . GLY A 1 201 ? -11.201 -1.018 -9.666 1.00 97.25 201 GLY A C 1
ATOM 1604 O O . GLY A 1 201 ? -10.436 -1.923 -9.341 1.00 97.25 201 GLY A O 1
ATOM 1605 N N . VAL A 1 202 ? -12.480 -1.002 -9.303 1.00 96.25 202 VAL A N 1
ATOM 1606 C CA . VAL A 1 202 ? -13.109 -2.015 -8.443 1.00 96.25 202 VAL A CA 1
ATOM 1607 C C . VAL A 1 202 ? -14.121 -2.846 -9.238 1.00 96.25 202 VAL A C 1
ATOM 1609 O O . VAL A 1 202 ? -14.579 -2.393 -10.282 1.00 96.25 202 VAL A O 1
ATOM 1612 N N . PRO A 1 203 ? -14.549 -4.030 -8.759 1.00 94.19 203 PRO A N 1
ATOM 1613 C CA . PRO A 1 203 ? -15.471 -4.887 -9.514 1.00 94.19 203 PRO A CA 1
ATOM 1614 C C . PRO A 1 203 ? -16.777 -4.211 -9.960 1.00 94.19 203 PRO A C 1
ATOM 1616 O O . PRO A 1 203 ? -17.322 -4.552 -11.002 1.00 94.19 203 PRO A O 1
ATOM 1619 N N . SER A 1 204 ? -17.277 -3.232 -9.197 1.00 92.81 204 SER A N 1
ATOM 1620 C CA . SER A 1 204 ? -18.480 -2.472 -9.560 1.00 92.81 204 SER A CA 1
ATOM 1621 C C . SER A 1 204 ? -18.249 -1.395 -10.627 1.00 92.81 204 SER A C 1
ATOM 1623 O O . SER A 1 204 ? -19.215 -0.951 -11.239 1.00 92.81 204 SER A O 1
ATOM 1625 N N . GLU A 1 205 ? -17.010 -0.935 -10.817 1.00 95.00 205 GLU A N 1
ATOM 1626 C CA . GLU A 1 205 ? -16.650 0.146 -11.739 1.00 95.00 205 GLU A CA 1
ATOM 1627 C C . GLU A 1 205 ? -15.150 0.084 -12.074 1.00 95.00 205 GLU A C 1
ATOM 1629 O O . GLU A 1 205 ? -14.293 0.402 -11.241 1.00 95.00 205 GLU A O 1
ATOM 1634 N N . TYR A 1 206 ? -14.830 -0.327 -13.303 1.00 96.56 206 TYR A N 1
ATOM 1635 C CA . TYR A 1 206 ? -13.453 -0.540 -13.742 1.00 96.56 206 TYR A CA 1
ATOM 1636 C C . TYR A 1 206 ? -13.245 -0.251 -15.231 1.00 96.56 206 TYR A C 1
ATOM 1638 O O . TYR A 1 206 ? -14.186 -0.164 -16.022 1.00 96.56 206 TYR A O 1
ATOM 1646 N N . ARG A 1 207 ? -11.970 -0.203 -15.617 1.00 96.94 207 ARG A N 1
ATOM 1647 C CA . ARG A 1 207 ? -11.495 -0.290 -16.998 1.00 96.94 207 ARG A CA 1
ATOM 1648 C C . ARG A 1 207 ? -10.465 -1.413 -17.121 1.00 96.94 207 ARG A C 1
ATOM 1650 O O . ARG A 1 207 ? -9.529 -1.476 -16.331 1.00 96.94 207 ARG A O 1
ATOM 1657 N N . THR A 1 208 ? -10.587 -2.265 -18.134 1.00 97.00 208 THR A N 1
ATOM 1658 C CA . THR A 1 208 ? -9.557 -3.268 -18.445 1.00 97.00 208 THR A CA 1
ATOM 1659 C C . THR A 1 208 ? -8.327 -2.589 -19.043 1.00 97.00 208 THR A C 1
ATOM 1661 O O . THR A 1 208 ? -8.446 -1.830 -20.008 1.00 97.00 208 THR A O 1
ATOM 1664 N N . ILE A 1 209 ? -7.160 -2.849 -18.455 1.00 97.25 209 ILE A N 1
ATOM 1665 C CA . ILE A 1 209 ? -5.873 -2.286 -18.890 1.00 97.25 209 ILE A CA 1
ATOM 1666 C C . ILE A 1 209 ? -4.983 -3.323 -19.572 1.00 97.25 209 ILE A C 1
ATOM 1668 O O . ILE A 1 209 ? -4.133 -2.957 -20.375 1.00 97.25 209 ILE A O 1
ATOM 1672 N N . TRP A 1 210 ? -5.212 -4.611 -19.312 1.00 97.88 210 TRP A N 1
ATOM 1673 C CA . TRP A 1 210 ? -4.509 -5.697 -19.982 1.00 97.88 210 TRP A CA 1
ATOM 1674 C C . TRP A 1 210 ? -5.357 -6.969 -20.014 1.00 97.88 210 TRP A C 1
ATOM 1676 O O . TRP A 1 210 ? -6.169 -7.215 -19.120 1.00 97.88 210 TRP A O 1
ATOM 1686 N N . THR A 1 211 ? -5.154 -7.780 -21.049 1.00 96.44 211 THR A N 1
ATOM 1687 C CA . THR A 1 211 ? -5.782 -9.094 -21.222 1.00 96.44 211 THR A CA 1
ATOM 1688 C C . THR A 1 211 ? -4.732 -10.113 -21.630 1.00 96.44 211 THR A C 1
ATOM 1690 O O . THR A 1 211 ? -3.774 -9.772 -22.329 1.00 96.44 211 THR A O 1
ATOM 1693 N N . LYS A 1 212 ? -4.951 -11.376 -21.270 1.00 94.12 212 LYS A N 1
ATOM 1694 C CA . LYS A 1 212 ? -4.056 -12.486 -21.593 1.00 94.12 212 LYS A CA 1
ATOM 1695 C C . LYS A 1 212 ? -3.630 -12.489 -23.057 1.00 94.12 212 LYS A C 1
ATOM 1697 O O . LYS A 1 212 ? -4.450 -12.329 -23.962 1.00 94.12 212 LYS A O 1
ATOM 1702 N N . ASN A 1 213 ? -2.340 -12.738 -23.276 1.00 89.69 213 ASN A N 1
ATOM 1703 C CA . ASN A 1 213 ? -1.669 -12.768 -24.581 1.00 89.69 213 ASN A CA 1
ATOM 1704 C C . ASN A 1 213 ? -1.478 -11.406 -25.267 1.00 89.69 213 ASN A C 1
ATOM 1706 O O . ASN A 1 213 ? -0.944 -11.363 -26.377 1.00 89.69 213 ASN A O 1
ATOM 1710 N N . VAL A 1 214 ? -1.864 -10.294 -24.636 1.00 94.88 214 VAL A N 1
ATOM 1711 C CA . VAL A 1 214 ? -1.436 -8.967 -25.092 1.00 94.88 214 VAL A CA 1
ATOM 1712 C C . VAL A 1 214 ? -0.008 -8.734 -24.616 1.00 94.88 214 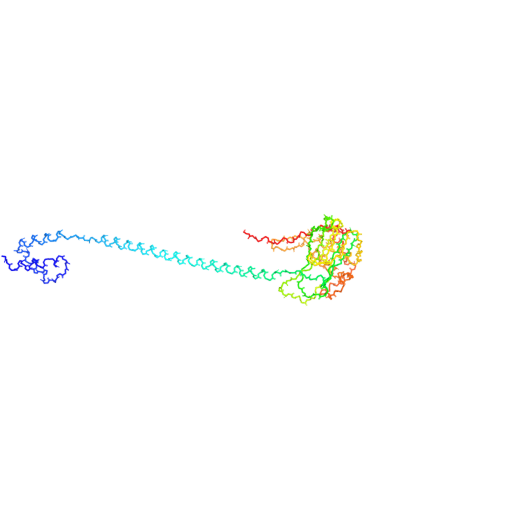VAL A C 1
ATOM 1714 O O . VAL A 1 214 ? 0.305 -8.916 -23.439 1.00 94.88 214 VAL A O 1
ATOM 1717 N N . LYS A 1 215 ? 0.874 -8.357 -25.543 1.00 94.75 215 LYS A N 1
ATOM 1718 C CA . LYS A 1 215 ? 2.263 -8.036 -25.217 1.00 94.75 215 LYS A CA 1
ATOM 1719 C C . LYS A 1 215 ? 2.316 -6.757 -24.373 1.00 94.75 215 LYS A C 1
ATOM 1721 O O . LYS A 1 215 ? 1.623 -5.795 -24.696 1.00 94.75 215 LYS A O 1
ATOM 1726 N N . ILE A 1 216 ? 3.136 -6.768 -23.326 1.00 96.50 216 ILE A N 1
ATOM 1727 C CA . ILE A 1 216 ? 3.442 -5.597 -22.500 1.00 96.50 216 ILE A CA 1
ATOM 1728 C C . ILE A 1 216 ? 4.696 -4.921 -23.072 1.00 96.50 216 ILE A C 1
ATOM 1730 O O . ILE A 1 216 ? 5.589 -5.589 -23.603 1.00 96.50 216 ILE A O 1
ATOM 1734 N N . ASP A 1 217 ? 4.729 -3.591 -23.040 1.00 96.81 217 ASP A N 1
ATOM 1735 C CA . ASP A 1 217 ? 5.883 -2.833 -23.516 1.00 96.81 217 ASP A CA 1
ATOM 1736 C C . ASP A 1 217 ? 7.082 -3.029 -22.582 1.00 96.81 217 ASP A C 1
ATOM 1738 O O . ASP A 1 217 ? 6.939 -3.246 -21.379 1.00 96.81 217 ASP A O 1
ATOM 1742 N N . GLN A 1 218 ? 8.283 -2.989 -23.153 1.00 96.81 218 GLN A N 1
ATOM 1743 C CA . GLN A 1 218 ? 9.514 -3.183 -22.390 1.00 96.81 218 GLN A CA 1
ATOM 1744 C C . GLN A 1 218 ? 9.819 -1.943 -21.550 1.00 96.81 218 GLN A C 1
ATOM 1746 O O . GLN A 1 218 ? 9.605 -0.817 -22.004 1.00 96.81 218 GLN A O 1
ATOM 1751 N N . ALA A 1 219 ? 10.347 -2.170 -20.352 1.00 95.94 219 ALA A N 1
ATOM 1752 C CA . ALA A 1 219 ? 10.806 -1.119 -19.463 1.00 95.94 219 ALA A CA 1
ATOM 1753 C C . ALA A 1 219 ? 11.959 -0.313 -20.084 1.00 95.94 219 ALA A C 1
ATOM 1755 O O . ALA A 1 219 ? 12.795 -0.835 -20.830 1.00 95.94 219 ALA A O 1
ATOM 1756 N N . SER A 1 220 ? 12.009 0.976 -19.761 1.00 96.19 220 SER A N 1
ATOM 1757 C CA . SER A 1 220 ? 13.132 1.845 -20.095 1.00 96.19 220 SER A CA 1
ATOM 1758 C C . SER A 1 220 ? 14.428 1.387 -19.423 1.00 96.19 220 SER A C 1
ATOM 1760 O O . SER A 1 220 ? 14.422 0.749 -18.370 1.00 96.19 220 SER A O 1
ATOM 1762 N N . GLU A 1 221 ? 15.574 1.768 -19.994 1.00 93.31 221 GLU A N 1
ATOM 1763 C CA . GLU A 1 221 ? 16.881 1.473 -19.390 1.00 93.31 221 GLU A CA 1
ATOM 1764 C C . GLU A 1 221 ? 17.021 2.077 -17.983 1.00 93.31 221 GLU A C 1
ATOM 1766 O O . GLU A 1 221 ? 17.677 1.492 -17.127 1.00 93.31 221 GLU A O 1
ATOM 1771 N N . GLN A 1 222 ? 16.368 3.213 -17.725 1.00 92.56 222 GLN A N 1
ATOM 1772 C CA . GLN A 1 222 ? 16.353 3.867 -16.417 1.00 92.56 222 GLN A CA 1
ATOM 1773 C C . GLN A 1 222 ? 15.537 3.068 -15.394 1.00 92.56 222 GLN A C 1
ATOM 1775 O O . GLN A 1 222 ? 15.955 2.938 -14.245 1.00 92.56 222 GLN A O 1
ATOM 1780 N N . MET A 1 223 ? 14.389 2.512 -15.795 1.00 94.19 223 MET A N 1
ATOM 1781 C CA . MET A 1 223 ? 13.601 1.632 -14.929 1.00 94.19 223 MET A CA 1
ATOM 1782 C C . MET A 1 223 ? 14.369 0.341 -14.610 1.00 94.19 223 MET A C 1
ATOM 1784 O O . MET A 1 223 ? 14.389 -0.087 -13.458 1.00 94.19 223 MET A O 1
ATOM 1788 N N . GLU A 1 224 ? 15.047 -0.243 -15.600 1.00 93.12 224 GLU A N 1
ATOM 1789 C CA . GLU A 1 224 ? 15.928 -1.403 -15.401 1.00 93.12 224 GLU A CA 1
ATOM 1790 C C . GLU A 1 224 ? 17.044 -1.100 -14.394 1.00 93.12 224 GLU A C 1
ATOM 1792 O O . GLU A 1 224 ? 17.287 -1.875 -13.470 1.00 93.12 224 GLU A O 1
ATOM 1797 N N . GLU A 1 225 ? 17.696 0.058 -14.529 1.00 91.25 225 GLU A N 1
ATOM 1798 C CA . GLU A 1 225 ? 18.729 0.494 -13.591 1.00 91.25 225 GLU A CA 1
ATOM 1799 C C . GLU A 1 225 ? 18.164 0.688 -12.175 1.00 91.25 225 GLU A C 1
ATOM 1801 O O . GLU A 1 225 ? 18.796 0.268 -11.205 1.00 91.25 225 GLU A O 1
ATOM 1806 N N . TYR A 1 226 ? 16.968 1.269 -12.031 1.00 92.75 226 TYR A N 1
ATOM 1807 C CA . TYR A 1 226 ? 16.334 1.436 -10.721 1.00 92.75 226 TYR A CA 1
ATOM 1808 C C . TYR A 1 226 ? 16.117 0.088 -10.026 1.00 92.75 226 TYR A C 1
ATOM 1810 O O . TYR A 1 226 ? 16.527 -0.092 -8.879 1.00 92.75 226 TYR A O 1
ATOM 1818 N N . TYR A 1 227 ? 15.511 -0.874 -10.728 1.00 92.19 227 TYR A N 1
ATOM 1819 C CA . TYR A 1 227 ? 15.208 -2.191 -10.163 1.00 92.19 227 TYR A CA 1
ATOM 1820 C C . TYR A 1 227 ? 16.458 -3.044 -9.921 1.00 92.19 227 TYR A C 1
ATOM 1822 O O . TYR A 1 227 ? 16.462 -3.882 -9.018 1.00 92.19 227 TYR A O 1
ATOM 1830 N N . TYR A 1 228 ? 17.537 -2.802 -10.667 1.00 90.50 228 TYR A N 1
ATOM 1831 C CA . TYR A 1 228 ? 18.853 -3.355 -10.357 1.00 90.50 228 TY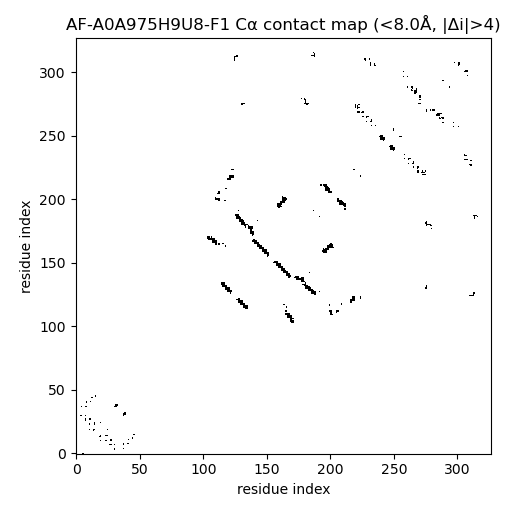R A CA 1
ATOM 1832 C C . TYR A 1 228 ? 19.354 -2.872 -8.985 1.00 90.50 228 TYR A C 1
ATOM 1834 O O . TYR A 1 228 ? 19.714 -3.694 -8.139 1.00 90.50 228 TYR A O 1
ATOM 1842 N N . TRP A 1 229 ? 19.313 -1.561 -8.723 1.00 90.44 229 TRP A N 1
ATOM 1843 C CA . TRP A 1 229 ? 19.730 -1.006 -7.430 1.00 90.44 229 TRP A CA 1
ATOM 1844 C C . TRP A 1 229 ? 18.778 -1.374 -6.285 1.00 90.44 229 TRP A C 1
ATOM 1846 O O . TRP A 1 229 ? 19.255 -1.673 -5.197 1.00 90.44 229 TRP A O 1
ATOM 1856 N N . GLU A 1 230 ? 17.465 -1.449 -6.528 1.00 91.50 230 GLU A N 1
ATOM 1857 C CA . GLU A 1 230 ? 16.488 -1.971 -5.553 1.00 91.50 230 GLU A CA 1
ATOM 1858 C C . GLU A 1 230 ? 16.792 -3.417 -5.150 1.00 91.50 230 GLU A C 1
ATOM 1860 O O . GLU A 1 230 ? 16.720 -3.773 -3.974 1.00 91.50 230 GLU A O 1
ATOM 1865 N N . ASN A 1 231 ? 17.192 -4.262 -6.102 1.00 88.81 231 ASN A N 1
ATOM 1866 C CA . ASN A 1 231 ? 17.573 -5.630 -5.784 1.00 88.81 231 ASN A CA 1
ATOM 1867 C C . ASN A 1 231 ? 18.859 -5.703 -4.942 1.00 88.81 231 ASN A C 1
ATOM 1869 O O . ASN A 1 231 ? 18.962 -6.562 -4.065 1.00 88.81 231 ASN A O 1
ATOM 1873 N N . ILE A 1 232 ? 19.832 -4.825 -5.196 1.00 90.38 232 ILE A N 1
ATOM 1874 C CA . ILE A 1 232 ? 21.045 -4.710 -4.372 1.00 90.38 232 ILE A CA 1
ATOM 1875 C C . ILE A 1 232 ? 20.690 -4.244 -2.957 1.00 90.38 232 ILE A C 1
ATOM 1877 O O . ILE A 1 232 ? 21.133 -4.868 -1.993 1.00 90.38 232 ILE A O 1
ATOM 1881 N N . ASP A 1 233 ? 19.874 -3.194 -2.837 1.00 90.31 233 ASP A N 1
ATOM 1882 C CA . ASP A 1 233 ? 19.427 -2.649 -1.554 1.00 90.31 233 ASP A CA 1
ATOM 1883 C C . ASP A 1 233 ? 18.728 -3.721 -0.708 1.00 90.31 233 ASP A C 1
ATOM 1885 O O . ASP A 1 233 ? 19.111 -3.992 0.429 1.00 90.31 233 ASP A O 1
ATOM 1889 N N . ARG A 1 234 ? 17.784 -4.455 -1.307 1.00 87.94 234 ARG A N 1
ATOM 1890 C CA . ARG A 1 234 ? 17.094 -5.570 -0.646 1.00 87.94 234 ARG A CA 1
ATOM 1891 C C . ARG A 1 234 ? 18.064 -6.633 -0.127 1.00 87.94 234 ARG A C 1
ATOM 1893 O O . ARG A 1 234 ? 17.956 -7.055 1.020 1.00 87.94 234 ARG A O 1
ATOM 1900 N N . GLN A 1 235 ? 19.027 -7.059 -0.947 1.00 88.69 235 GLN A N 1
ATOM 1901 C CA . GLN A 1 235 ? 20.033 -8.037 -0.521 1.00 88.69 235 GLN A CA 1
ATOM 1902 C C . GLN A 1 235 ? 20.905 -7.511 0.629 1.00 88.69 235 GLN A C 1
ATOM 1904 O O . GLN A 1 235 ? 21.364 -8.296 1.466 1.00 88.69 235 GLN A O 1
ATOM 1909 N N . LEU A 1 236 ? 21.166 -6.203 0.668 1.00 87.88 236 LEU A N 1
ATOM 1910 C CA . LEU A 1 236 ? 21.893 -5.572 1.762 1.00 87.88 236 LEU A CA 1
ATOM 1911 C C . LEU A 1 236 ? 21.057 -5.595 3.049 1.00 87.88 236 LEU A C 1
ATOM 1913 O O . LEU A 1 236 ? 21.568 -6.005 4.093 1.00 87.88 236 LEU A O 1
ATOM 1917 N N . TRP A 1 237 ? 19.770 -5.250 2.968 1.00 87.25 237 TRP A N 1
ATOM 1918 C CA . TRP A 1 237 ? 18.833 -5.296 4.095 1.00 87.25 237 TRP A CA 1
ATOM 1919 C C . TRP A 1 237 ? 18.577 -6.708 4.628 1.00 87.25 237 TRP A C 1
ATOM 1921 O O . TRP A 1 237 ? 18.459 -6.870 5.840 1.00 87.25 237 TRP A O 1
ATOM 1931 N N . ASP A 1 238 ? 18.621 -7.744 3.785 1.00 86.19 238 ASP A N 1
ATOM 1932 C CA . ASP A 1 238 ? 18.568 -9.152 4.225 1.00 86.19 238 ASP A CA 1
ATOM 1933 C C . ASP A 1 238 ? 19.738 -9.532 5.165 1.00 86.19 238 ASP A C 1
ATOM 1935 O O . ASP A 1 238 ? 19.693 -10.556 5.852 1.00 86.19 238 ASP A O 1
ATOM 1939 N N . ARG A 1 239 ? 20.807 -8.723 5.200 1.00 82.94 239 ARG A N 1
ATOM 1940 C CA . ARG A 1 239 ? 21.970 -8.887 6.092 1.00 82.94 239 ARG A CA 1
ATOM 1941 C C . ARG A 1 239 ? 21.945 -7.946 7.296 1.00 82.94 239 ARG A C 1
ATOM 1943 O O . ARG A 1 239 ? 22.824 -8.053 8.155 1.00 82.94 239 ARG A O 1
ATOM 1950 N N . ALA A 1 240 ? 20.988 -7.023 7.363 1.00 83.38 240 ALA A N 1
ATOM 1951 C CA . ALA A 1 240 ? 20.772 -6.227 8.558 1.00 83.38 240 ALA A CA 1
ATOM 1952 C C . ALA A 1 240 ? 20.292 -7.137 9.698 1.00 83.38 240 ALA A C 1
ATOM 1954 O O . ALA A 1 240 ? 19.641 -8.158 9.479 1.00 83.38 240 ALA A O 1
ATOM 1955 N N . TYR A 1 241 ? 20.618 -6.775 10.934 1.00 79.62 241 TYR A N 1
ATOM 1956 C CA . TYR A 1 241 ? 20.101 -7.460 12.114 1.00 79.62 241 TYR A CA 1
ATOM 1957 C C . TYR A 1 241 ? 19.347 -6.481 12.999 1.00 79.62 241 TYR A C 1
ATOM 1959 O O . TYR A 1 241 ? 19.665 -5.294 13.064 1.00 79.62 241 TYR A O 1
ATOM 1967 N N . GLU A 1 242 ? 18.349 -6.999 13.701 1.00 79.88 242 GLU A N 1
ATOM 1968 C CA . GLU A 1 242 ? 17.541 -6.221 14.627 1.00 79.88 242 GLU A CA 1
ATOM 1969 C C . GLU A 1 242 ? 18.091 -6.373 16.048 1.00 79.88 242 GLU A C 1
ATOM 1971 O O . GLU A 1 242 ? 18.328 -7.482 16.541 1.00 79.88 242 GLU A O 1
ATOM 1976 N N . THR A 1 243 ? 18.331 -5.255 16.725 1.00 77.44 243 THR A N 1
ATOM 1977 C CA . THR A 1 243 ? 18.676 -5.257 18.148 1.00 77.44 243 THR A CA 1
ATOM 1978 C C . THR A 1 243 ? 17.436 -5.477 19.019 1.00 77.44 243 THR A C 1
ATOM 1980 O O . THR A 1 243 ? 16.312 -5.252 18.576 1.00 77.44 243 THR A O 1
ATOM 1983 N N . PRO A 1 244 ? 17.596 -5.851 20.305 1.00 76.75 244 PRO A N 1
ATOM 1984 C CA . PRO A 1 244 ? 16.460 -6.050 21.210 1.00 76.75 244 PRO A CA 1
ATOM 1985 C C . PRO A 1 244 ? 15.540 -4.829 21.405 1.00 76.75 244 PRO A C 1
ATOM 1987 O O . PRO A 1 244 ? 14.428 -4.993 21.897 1.00 76.75 244 PRO A O 1
ATOM 1990 N N . ASP A 1 245 ? 15.992 -3.613 21.068 1.00 78.44 245 ASP A N 1
ATOM 1991 C CA . ASP A 1 245 ? 15.187 -2.381 21.067 1.00 78.44 245 ASP A CA 1
ATOM 1992 C C . ASP A 1 245 ? 14.466 -2.106 19.732 1.00 78.44 245 ASP A C 1
ATOM 1994 O O . ASP A 1 245 ? 13.890 -1.031 19.568 1.00 78.44 245 ASP A O 1
ATOM 1998 N N . GLY A 1 246 ? 14.475 -3.066 18.802 1.00 71.81 246 GLY A N 1
ATOM 1999 C CA . GLY A 1 246 ? 13.732 -3.015 17.543 1.00 71.81 246 GLY A CA 1
ATOM 2000 C C . GLY A 1 246 ? 14.379 -2.157 16.456 1.00 71.81 246 GLY A C 1
ATOM 2001 O O . GLY A 1 246 ? 13.692 -1.638 15.578 1.00 71.81 246 GLY A O 1
ATOM 2002 N N . LYS A 1 247 ? 15.693 -1.918 16.543 1.00 74.38 247 LYS A N 1
ATOM 2003 C CA . LYS A 1 247 ? 16.423 -1.115 15.557 1.00 74.38 247 LYS A CA 1
ATOM 2004 C C . LYS A 1 247 ? 17.218 -2.019 14.629 1.00 74.38 247 LYS A C 1
ATOM 2006 O O . LYS A 1 247 ? 17.967 -2.877 15.089 1.00 74.38 247 LYS A O 1
ATOM 2011 N N . GLY A 1 248 ? 17.077 -1.788 13.327 1.00 72.38 248 GLY A N 1
ATOM 2012 C CA . GLY A 1 248 ? 17.931 -2.399 12.316 1.00 72.38 248 GLY A CA 1
ATOM 2013 C C . GLY A 1 248 ? 19.326 -1.778 12.343 1.00 72.38 248 GLY A C 1
ATOM 2014 O O . GLY A 1 248 ? 19.465 -0.555 12.362 1.00 72.38 248 GLY A O 1
ATOM 2015 N N . PHE A 1 249 ? 20.354 -2.619 12.346 1.00 74.38 249 PHE A N 1
ATOM 2016 C CA . PHE A 1 249 ? 21.749 -2.216 12.226 1.00 74.38 249 PHE A CA 1
ATOM 2017 C C . PHE A 1 249 ? 22.451 -3.055 11.165 1.00 74.38 249 PHE A C 1
ATOM 2019 O O . PHE A 1 249 ? 22.170 -4.247 11.005 1.00 74.38 249 PHE A O 1
ATOM 2026 N N . PHE A 1 250 ? 23.420 -2.446 10.484 1.00 81.31 250 PHE A N 1
ATOM 2027 C CA . PHE A 1 250 ? 24.375 -3.193 9.681 1.00 81.31 250 PHE A CA 1
ATOM 2028 C C . PHE A 1 250 ? 25.582 -3.601 10.529 1.00 81.31 250 PHE A C 1
ATOM 2030 O O . PHE A 1 250 ? 25.896 -3.002 11.561 1.00 81.31 250 PHE A O 1
ATOM 2037 N N . ALA A 1 251 ? 26.260 -4.670 10.115 1.00 74.94 251 ALA A N 1
ATOM 2038 C CA . ALA A 1 251 ? 27.368 -5.248 10.872 1.00 74.94 251 ALA A CA 1
ATOM 2039 C C . ALA A 1 251 ? 28.634 -4.369 10.888 1.00 74.94 251 ALA A C 1
ATOM 2041 O O . ALA A 1 251 ? 29.477 -4.543 11.770 1.00 74.94 251 ALA A O 1
ATOM 2042 N N . SER A 1 252 ? 28.772 -3.430 9.946 1.00 82.06 252 SER A N 1
ATOM 2043 C CA . SER A 1 252 ? 29.935 -2.548 9.816 1.00 82.06 252 SER A CA 1
ATOM 2044 C C . SER A 1 252 ? 29.542 -1.112 9.453 1.00 82.06 252 SER A C 1
ATOM 2046 O O . SER A 1 252 ? 28.454 -0.853 8.937 1.00 82.06 252 SER A O 1
ATOM 2048 N N . HIS A 1 253 ? 30.446 -0.164 9.721 1.00 84.38 253 HIS A N 1
ATOM 2049 C CA . HIS A 1 253 ? 30.272 1.233 9.313 1.00 84.38 253 HIS A CA 1
ATOM 2050 C C . HIS A 1 253 ? 30.275 1.366 7.784 1.00 84.38 253 HIS A C 1
ATOM 2052 O O . HIS A 1 253 ? 29.527 2.159 7.223 1.00 84.38 253 HIS A O 1
ATOM 2058 N N . GLU A 1 254 ? 31.072 0.541 7.111 1.00 85.69 254 GLU A N 1
ATOM 2059 C CA . GLU A 1 254 ? 31.169 0.462 5.660 1.00 85.69 254 GLU A CA 1
ATOM 2060 C C . GLU A 1 254 ? 29.841 0.039 5.017 1.00 85.69 254 GLU A C 1
ATOM 2062 O O . GLU A 1 254 ? 29.466 0.599 3.991 1.00 85.69 254 GLU A O 1
ATOM 2067 N N . MET A 1 255 ? 29.081 -0.876 5.633 1.00 84.75 255 MET A N 1
ATOM 2068 C CA . MET A 1 255 ? 27.748 -1.248 5.139 1.00 84.75 255 MET A CA 1
ATOM 2069 C C . MET A 1 255 ? 26.738 -0.097 5.247 1.00 84.75 255 MET A C 1
ATOM 2071 O O . MET A 1 255 ? 25.928 0.064 4.340 1.00 84.75 255 MET A O 1
ATOM 2075 N N . HIS A 1 256 ? 26.812 0.731 6.297 1.00 86.75 256 HIS A N 1
ATOM 2076 C CA . HIS A 1 256 ? 25.994 1.949 6.383 1.00 86.75 256 HIS A CA 1
ATOM 2077 C C . HIS A 1 256 ? 26.337 2.937 5.259 1.00 86.75 256 HIS A C 1
ATOM 2079 O O . HIS A 1 256 ? 25.439 3.474 4.624 1.00 86.75 256 HIS A O 1
ATOM 2085 N N . ILE A 1 257 ? 27.628 3.123 4.958 1.00 88.69 257 ILE A N 1
ATOM 2086 C CA . ILE A 1 257 ? 28.057 3.960 3.825 1.00 88.69 257 ILE A CA 1
ATOM 2087 C C . ILE A 1 257 ? 27.531 3.391 2.500 1.00 88.69 257 ILE A C 1
ATOM 2089 O O . ILE A 1 257 ? 27.120 4.150 1.625 1.00 88.69 257 ILE A O 1
ATOM 2093 N N . CYS A 1 258 ? 27.550 2.066 2.335 1.00 90.00 258 CYS A N 1
ATOM 2094 C CA . CYS A 1 258 ? 27.008 1.428 1.140 1.00 90.00 258 CYS A CA 1
ATOM 2095 C C . CYS A 1 258 ? 25.506 1.693 0.991 1.00 90.00 258 CYS A C 1
ATOM 2097 O O . CYS A 1 258 ? 25.083 2.050 -0.104 1.00 90.00 258 CYS A O 1
ATOM 2099 N N . GLU A 1 259 ? 24.725 1.565 2.067 1.00 90.62 259 GLU A N 1
ATOM 2100 C CA . GLU A 1 259 ? 23.283 1.846 2.060 1.00 90.62 259 GLU A CA 1
ATOM 2101 C C . GLU A 1 259 ? 22.992 3.310 1.705 1.00 90.62 259 GLU A C 1
ATOM 2103 O O . GLU A 1 259 ? 22.258 3.558 0.752 1.00 90.62 259 GLU A O 1
ATOM 2108 N N . ASP A 1 260 ? 23.665 4.271 2.346 1.00 89.12 260 ASP A N 1
ATOM 2109 C CA . ASP A 1 260 ? 23.522 5.699 2.024 1.00 89.12 260 ASP A CA 1
ATOM 2110 C C . ASP A 1 260 ? 23.788 5.982 0.527 1.00 89.12 260 ASP A C 1
ATOM 2112 O O . ASP A 1 260 ? 23.078 6.762 -0.119 1.00 89.12 260 ASP A O 1
ATOM 2116 N N . LEU A 1 261 ? 24.816 5.343 -0.051 1.00 90.75 261 LEU A N 1
ATOM 2117 C CA . LEU A 1 261 ? 25.175 5.499 -1.464 1.00 90.75 261 LEU A CA 1
ATOM 2118 C C . LEU A 1 261 ? 24.181 4.813 -2.409 1.00 90.75 261 LEU A C 1
ATOM 2120 O O . LEU A 1 261 ? 23.874 5.375 -3.462 1.00 90.75 261 LEU A O 1
ATOM 2124 N N . ILE A 1 262 ? 23.676 3.628 -2.060 1.00 90.88 262 ILE A N 1
ATOM 2125 C CA . ILE A 1 262 ? 22.642 2.930 -2.838 1.00 90.88 262 ILE A CA 1
ATOM 2126 C C . ILE A 1 262 ? 21.365 3.770 -2.857 1.00 90.88 262 ILE A C 1
ATOM 2128 O O . ILE A 1 262 ? 20.859 4.073 -3.937 1.00 90.88 262 ILE A O 1
ATOM 2132 N N . THR A 1 263 ? 20.918 4.239 -1.693 1.00 89.12 263 THR A N 1
ATOM 2133 C CA . THR A 1 263 ? 19.742 5.098 -1.540 1.00 89.12 263 THR A CA 1
ATOM 2134 C C . THR A 1 263 ? 19.883 6.377 -2.374 1.00 89.12 263 THR A C 1
ATOM 2136 O O . THR A 1 263 ? 18.997 6.724 -3.161 1.00 89.12 263 THR A O 1
ATOM 2139 N N . ALA A 1 264 ? 21.030 7.062 -2.298 1.00 87.94 264 ALA A N 1
ATOM 2140 C CA . ALA A 1 264 ? 21.294 8.243 -3.122 1.00 87.94 264 ALA A CA 1
ATOM 2141 C C . ALA A 1 264 ? 21.291 7.929 -4.632 1.00 87.94 264 ALA A C 1
ATOM 2143 O O . ALA A 1 264 ? 20.751 8.710 -5.423 1.00 87.94 264 ALA A O 1
ATOM 2144 N N . LYS A 1 265 ? 21.844 6.780 -5.043 1.00 88.69 265 LYS A N 1
ATOM 2145 C CA . LYS A 1 265 ? 21.828 6.332 -6.440 1.00 88.69 265 LYS A CA 1
ATOM 2146 C C . LYS A 1 265 ? 20.410 6.026 -6.926 1.00 88.69 265 LYS A C 1
ATOM 2148 O O . LYS A 1 265 ? 20.057 6.456 -8.024 1.00 88.69 265 LYS A O 1
ATOM 2153 N N . GLN A 1 266 ? 19.593 5.340 -6.129 1.00 88.50 266 GLN A N 1
ATOM 2154 C CA . GLN A 1 266 ? 18.201 5.039 -6.464 1.00 88.50 266 GLN A CA 1
ATOM 2155 C C . GLN A 1 266 ? 17.382 6.313 -6.660 1.00 88.50 266 GLN A C 1
ATOM 2157 O O . GLN A 1 266 ? 16.711 6.432 -7.681 1.00 88.50 266 GLN A O 1
ATOM 2162 N N . PHE A 1 267 ? 17.496 7.294 -5.756 1.00 86.19 267 PHE A N 1
ATOM 2163 C CA . PHE A 1 267 ? 16.804 8.581 -5.903 1.00 86.19 267 PHE A CA 1
ATOM 2164 C C . PHE A 1 267 ? 17.212 9.327 -7.179 1.00 86.19 267 PHE A C 1
ATOM 2166 O O . PHE A 1 267 ? 16.362 9.895 -7.871 1.00 86.19 267 PHE A O 1
ATOM 2173 N N . ALA A 1 268 ? 18.506 9.315 -7.517 1.00 86.06 268 ALA A N 1
ATOM 2174 C CA . ALA A 1 268 ? 18.993 9.932 -8.745 1.00 86.06 268 ALA A CA 1
ATOM 2175 C C . ALA A 1 268 ? 18.384 9.258 -9.986 1.00 86.06 268 ALA A C 1
ATOM 2177 O O . ALA A 1 268 ? 17.850 9.948 -10.854 1.00 86.06 268 ALA A O 1
ATOM 2178 N N . VAL A 1 269 ? 18.391 7.921 -10.046 1.00 88.31 269 VAL A N 1
ATOM 2179 C CA . VAL A 1 269 ? 17.828 7.156 -11.172 1.00 88.31 269 VAL A CA 1
ATOM 2180 C C . VAL A 1 269 ? 16.310 7.327 -11.258 1.00 88.31 269 VAL A C 1
ATOM 2182 O O . VAL A 1 269 ? 15.793 7.592 -12.342 1.00 88.31 269 VAL A O 1
ATOM 2185 N N . GLU A 1 270 ? 15.600 7.271 -10.130 1.00 88.50 270 GLU A N 1
ATOM 2186 C CA . GLU A 1 270 ? 14.143 7.432 -10.030 1.00 88.50 270 GLU A CA 1
ATOM 2187 C C . GLU A 1 270 ? 13.652 8.730 -10.688 1.00 88.50 270 GLU A C 1
ATOM 2189 O O . GLU A 1 270 ? 12.632 8.734 -11.379 1.00 88.50 270 GLU A O 1
ATOM 2194 N N . SER A 1 271 ? 14.406 9.825 -10.541 1.00 84.88 271 SER A N 1
ATOM 2195 C CA . SER A 1 271 ? 14.079 11.114 -11.166 1.00 84.88 271 SER A CA 1
ATOM 2196 C C . SER A 1 271 ? 14.159 11.106 -12.699 1.00 84.88 271 SER A C 1
ATOM 2198 O O . SER A 1 271 ? 13.555 11.958 -13.352 1.00 84.88 271 SER A O 1
ATOM 2200 N N . THR A 1 272 ? 14.869 10.133 -13.277 1.00 88.81 272 THR A N 1
ATOM 2201 C CA . THR A 1 272 ? 15.122 10.021 -14.720 1.00 88.81 272 THR A CA 1
ATOM 2202 C C . THR A 1 272 ? 14.233 9.005 -15.430 1.00 88.81 272 THR A C 1
ATOM 2204 O O . THR A 1 272 ? 14.210 8.999 -16.659 1.00 88.81 272 THR A O 1
ATOM 2207 N N . VAL A 1 273 ? 13.481 8.176 -14.692 1.00 93.12 273 VAL A N 1
ATOM 2208 C CA . VAL A 1 273 ? 12.607 7.139 -15.263 1.00 93.12 273 VAL A CA 1
ATOM 2209 C C . VAL A 1 273 ? 11.466 7.791 -16.061 1.00 93.12 273 VAL A C 1
ATOM 2211 O O . VAL A 1 273 ? 10.633 8.481 -15.459 1.00 93.12 273 VAL A O 1
ATOM 2214 N N . PRO A 1 274 ? 11.390 7.600 -17.395 1.00 93.69 274 PRO A N 1
ATOM 2215 C CA . PRO A 1 274 ? 10.368 8.225 -18.239 1.00 93.69 274 PRO A CA 1
ATOM 2216 C C . PRO A 1 274 ? 8.933 7.840 -17.870 1.00 93.69 274 PRO A C 1
ATOM 2218 O O . PRO A 1 274 ? 8.046 8.690 -17.877 1.00 93.69 274 PRO A O 1
ATOM 2221 N N . GLU A 1 275 ? 8.704 6.577 -17.511 1.00 94.19 275 GLU A N 1
ATOM 2222 C CA . GLU A 1 275 ? 7.392 6.038 -17.134 1.00 94.19 275 GLU A CA 1
ATOM 2223 C C . GLU A 1 275 ? 6.841 6.671 -15.852 1.00 94.19 275 GLU A C 1
ATOM 2225 O O . GLU A 1 275 ? 5.644 6.601 -15.581 1.00 94.19 275 GLU A O 1
ATOM 2230 N N . TRP A 1 276 ? 7.710 7.288 -15.052 1.00 93.25 276 TRP A N 1
ATOM 2231 C CA . TRP A 1 276 ? 7.360 7.914 -13.782 1.00 93.25 276 TRP A CA 1
ATOM 2232 C C . TRP A 1 276 ? 7.190 9.423 -13.905 1.00 93.25 276 TRP A C 1
ATOM 2234 O O . TRP A 1 276 ? 6.983 10.090 -12.901 1.00 93.25 276 TRP A O 1
ATOM 2244 N N . GLN A 1 277 ? 7.242 9.981 -15.114 1.00 89.19 277 GLN A N 1
ATOM 2245 C CA . GLN A 1 277 ? 7.027 11.408 -15.331 1.00 89.19 277 GLN A CA 1
ATOM 2246 C C . GLN A 1 277 ? 5.533 11.739 -15.522 1.00 89.19 277 GLN A C 1
ATOM 2248 O O . GLN A 1 277 ? 4.795 10.938 -16.096 1.00 89.19 277 GLN A O 1
ATOM 2253 N N . PRO A 1 278 ? 5.068 12.931 -15.101 1.00 85.50 278 PRO A N 1
ATOM 2254 C CA . PRO A 1 278 ? 5.833 13.980 -14.429 1.00 85.50 278 PRO A CA 1
ATOM 2255 C C . PRO A 1 278 ? 6.025 13.702 -12.929 1.00 85.50 278 PRO A C 1
ATOM 2257 O O . PRO A 1 278 ? 5.100 13.269 -12.243 1.00 85.50 278 PRO A O 1
ATOM 2260 N N . ARG A 1 279 ? 7.204 14.047 -12.406 1.00 75.25 279 ARG A N 1
ATOM 2261 C CA . ARG A 1 279 ? 7.461 14.163 -10.962 1.00 75.25 279 ARG A CA 1
ATOM 2262 C C . ARG A 1 279 ? 7.642 15.613 -10.548 1.00 75.25 279 ARG A C 1
ATOM 2264 O O . ARG A 1 279 ? 8.059 16.454 -11.342 1.00 75.25 279 ARG A O 1
ATOM 2271 N N . THR A 1 280 ? 7.337 15.911 -9.290 1.00 68.69 280 THR A N 1
ATOM 2272 C CA . THR A 1 280 ? 7.827 17.154 -8.687 1.00 68.69 280 THR A CA 1
ATOM 2273 C C . THR A 1 280 ? 9.290 16.961 -8.305 1.00 68.69 280 THR A C 1
ATOM 2275 O O . THR A 1 280 ? 9.688 15.844 -7.979 1.00 68.69 280 THR A O 1
ATOM 2278 N N . GLU A 1 281 ? 10.087 18.032 -8.328 1.00 62.00 281 GLU A N 1
ATOM 2279 C CA . GLU A 1 281 ? 11.503 17.953 -7.955 1.00 62.00 281 GLU A CA 1
ATOM 2280 C C . GLU A 1 281 ? 11.676 17.242 -6.598 1.00 62.00 281 GLU A C 1
ATOM 2282 O O . GLU A 1 281 ? 10.961 17.565 -5.640 1.00 62.00 281 GLU A O 1
ATOM 2287 N N . PRO A 1 282 ? 12.579 16.250 -6.505 1.00 56.28 282 PRO A N 1
ATOM 2288 C CA . PRO A 1 282 ? 12.796 15.523 -5.267 1.00 56.28 282 PRO A CA 1
ATOM 2289 C C . PRO A 1 282 ? 13.339 16.468 -4.189 1.00 56.28 282 PRO A C 1
ATOM 2291 O O . PRO A 1 282 ? 14.267 17.240 -4.428 1.00 56.28 282 PRO A O 1
ATOM 2294 N N . LEU A 1 283 ? 12.785 16.370 -2.975 1.00 51.97 283 LEU A N 1
ATOM 2295 C CA . LEU A 1 283 ? 13.240 17.133 -1.801 1.00 51.97 283 LEU A CA 1
ATOM 2296 C C . LEU A 1 283 ? 14.693 16.811 -1.419 1.00 51.97 283 LEU A C 1
ATOM 2298 O O . LEU A 1 283 ? 15.350 17.611 -0.755 1.00 51.97 283 LEU A O 1
ATOM 2302 N N . PHE A 1 284 ? 15.189 15.645 -1.839 1.00 54.94 284 PHE A N 1
ATOM 2303 C CA . PHE A 1 284 ? 16.557 15.210 -1.621 1.00 54.94 284 PHE A CA 1
ATOM 2304 C C . PHE A 1 284 ? 17.309 15.199 -2.950 1.00 54.94 284 PHE A C 1
ATOM 2306 O O . PHE A 1 284 ? 16.990 14.438 -3.860 1.00 54.94 284 PHE A O 1
ATOM 2313 N N . HIS A 1 285 ? 18.315 16.058 -3.070 1.00 55.22 285 HIS A N 1
ATOM 2314 C CA . HIS A 1 285 ? 19.304 15.961 -4.134 1.00 55.22 285 HIS A CA 1
ATOM 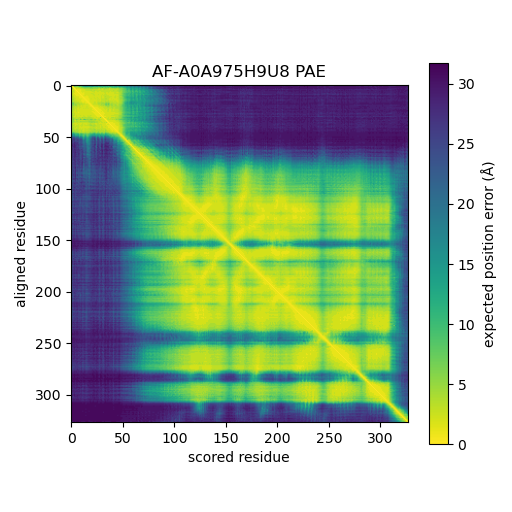2315 C C . HIS A 1 285 ? 20.428 15.074 -3.606 1.00 55.22 285 HIS A C 1
ATOM 2317 O O . HIS A 1 285 ? 21.431 15.571 -3.093 1.00 55.22 285 HIS A O 1
ATOM 2323 N N . GLY A 1 286 ? 20.236 13.754 -3.675 1.00 55.94 286 GLY A N 1
ATOM 2324 C CA . GLY A 1 286 ? 21.375 12.845 -3.624 1.00 55.94 286 GLY A CA 1
ATOM 2325 C C . GLY A 1 286 ? 22.277 13.243 -4.786 1.00 55.94 286 GLY A C 1
ATOM 2326 O O . GLY A 1 286 ? 21.864 13.134 -5.938 1.00 55.94 286 GLY A O 1
ATOM 2327 N N . GLY A 1 287 ? 23.428 13.854 -4.498 1.00 61.50 287 GLY A N 1
ATOM 2328 C CA . GLY A 1 287 ? 24.330 14.325 -5.547 1.00 61.50 287 GLY A CA 1
ATOM 2329 C C . GLY A 1 287 ? 24.683 13.178 -6.493 1.00 61.50 287 GLY A C 1
ATOM 2330 O O . GLY A 1 287 ? 24.749 12.029 -6.058 1.00 61.50 287 GLY A O 1
ATOM 2331 N N . GLU A 1 288 ? 24.901 13.477 -7.776 1.00 68.94 288 GLU A N 1
ATOM 2332 C CA . GLU A 1 288 ? 25.360 12.463 -8.727 1.00 68.94 288 GLU A CA 1
ATOM 2333 C C . GLU A 1 288 ? 26.612 11.770 -8.175 1.00 68.94 288 GLU A C 1
ATOM 2335 O O . GLU A 1 288 ? 27.648 12.400 -7.948 1.00 68.94 288 GLU A O 1
ATOM 2340 N N . ILE A 1 289 ? 26.495 10.466 -7.931 1.00 82.56 289 ILE A N 1
ATOM 2341 C CA . ILE A 1 289 ? 27.614 9.644 -7.488 1.00 82.56 289 ILE A CA 1
ATOM 2342 C C . ILE A 1 289 ? 28.466 9.350 -8.716 1.00 82.56 289 ILE A C 1
ATOM 2344 O O . ILE A 1 289 ? 27.987 8.807 -9.713 1.00 82.56 289 ILE A O 1
ATOM 2348 N N . ASP A 1 290 ? 29.741 9.718 -8.652 1.00 86.62 290 ASP A N 1
ATOM 2349 C CA . ASP A 1 290 ? 30.657 9.507 -9.760 1.00 86.62 290 ASP A CA 1
ATOM 2350 C C . ASP A 1 290 ? 30.954 8.011 -9.979 1.00 86.62 290 ASP A C 1
ATOM 2352 O O . ASP A 1 290 ? 30.881 7.179 -9.069 1.00 86.62 290 ASP A O 1
ATOM 2356 N N . GLN A 1 291 ? 31.354 7.659 -11.203 1.00 84.25 291 GLN A N 1
ATOM 2357 C CA . GLN A 1 291 ? 31.576 6.264 -11.587 1.00 84.25 291 GLN A CA 1
ATOM 2358 C C . GLN A 1 291 ? 32.658 5.560 -10.752 1.00 84.25 291 GLN A C 1
ATOM 2360 O O . GLN A 1 291 ? 32.605 4.343 -10.583 1.00 84.25 291 GLN A O 1
ATOM 2365 N N . ARG A 1 292 ? 33.655 6.285 -10.221 1.00 88.38 292 ARG A N 1
ATOM 2366 C CA . ARG A 1 292 ? 34.691 5.675 -9.377 1.00 88.38 292 ARG A CA 1
ATOM 2367 C C . ARG A 1 292 ? 34.091 5.234 -8.047 1.00 88.38 292 ARG A C 1
ATOM 2369 O O . ARG A 1 292 ? 34.412 4.140 -7.591 1.00 88.38 292 ARG A O 1
ATOM 2376 N N . THR A 1 293 ? 33.224 6.057 -7.467 1.00 88.62 293 THR A N 1
ATOM 2377 C CA . THR A 1 293 ? 32.501 5.726 -6.237 1.00 88.62 293 THR A CA 1
ATOM 2378 C C . THR A 1 293 ? 31.545 4.551 -6.457 1.00 88.62 293 THR A C 1
ATOM 2380 O O . THR A 1 293 ? 31.542 3.628 -5.650 1.00 88.62 293 THR A O 1
ATOM 2383 N N . ILE A 1 294 ? 30.835 4.503 -7.593 1.00 86.81 294 ILE A N 1
ATOM 2384 C CA . ILE A 1 294 ? 29.993 3.349 -7.969 1.00 86.81 294 ILE A CA 1
ATOM 2385 C C . ILE A 1 294 ? 30.825 2.064 -8.087 1.00 86.81 294 ILE A C 1
ATOM 2387 O O . ILE A 1 294 ? 30.443 1.024 -7.558 1.00 86.81 294 ILE A O 1
ATOM 2391 N N . ASN A 1 295 ? 31.976 2.118 -8.760 1.00 87.44 295 ASN A N 1
ATOM 2392 C CA . ASN A 1 295 ? 32.826 0.938 -8.932 1.00 87.44 295 ASN A CA 1
ATOM 2393 C C . ASN A 1 295 ? 33.398 0.437 -7.598 1.00 87.44 295 ASN A C 1
ATOM 2395 O O . ASN A 1 295 ? 33.501 -0.771 -7.399 1.00 87.44 295 ASN A O 1
ATOM 2399 N N . TRP A 1 296 ? 33.774 1.351 -6.697 1.00 92.25 296 TRP A N 1
ATOM 2400 C CA . TRP A 1 296 ? 34.186 0.988 -5.341 1.00 92.25 296 TRP A CA 1
ATOM 2401 C C . TRP A 1 296 ? 33.032 0.333 -4.574 1.00 92.25 296 TRP A C 1
ATOM 2403 O O . TRP A 1 296 ? 33.210 -0.765 -4.061 1.00 92.25 296 TRP A O 1
ATOM 2413 N N . LEU A 1 297 ? 31.843 0.943 -4.591 1.00 89.88 297 LEU A N 1
ATOM 2414 C CA . LEU A 1 297 ? 30.639 0.419 -3.942 1.00 89.88 297 LEU A CA 1
ATOM 2415 C C . LEU A 1 297 ? 30.324 -1.013 -4.396 1.00 89.88 297 LEU A C 1
ATOM 2417 O O . LEU A 1 297 ? 30.151 -1.899 -3.567 1.00 89.88 297 LEU A O 1
ATOM 2421 N N . LEU A 1 298 ? 30.290 -1.262 -5.708 1.00 88.12 298 LEU A N 1
ATOM 2422 C CA . LEU A 1 298 ? 30.012 -2.598 -6.246 1.00 88.12 298 LEU A CA 1
ATOM 2423 C C . LEU A 1 298 ? 31.075 -3.627 -5.834 1.00 88.12 298 LEU A C 1
ATOM 2425 O O . LEU A 1 298 ? 30.729 -4.777 -5.577 1.00 88.12 298 LEU A O 1
ATOM 2429 N N . SER A 1 299 ? 32.345 -3.221 -5.740 1.00 88.44 299 SER A N 1
ATOM 2430 C CA . SER A 1 299 ? 33.424 -4.087 -5.249 1.00 88.44 299 SER A CA 1
ATOM 2431 C C . SER A 1 299 ? 33.236 -4.448 -3.775 1.00 88.44 299 SER A C 1
ATOM 2433 O O . SER A 1 299 ? 33.357 -5.615 -3.422 1.00 88.44 299 SER A O 1
ATOM 2435 N N . GLU A 1 300 ? 32.914 -3.476 -2.921 1.00 89.94 300 GLU A N 1
ATOM 2436 C CA . GLU A 1 300 ? 32.664 -3.730 -1.496 1.00 89.94 300 GLU A CA 1
ATOM 2437 C C . GLU A 1 300 ? 31.454 -4.651 -1.304 1.00 89.94 300 GLU A C 1
ATOM 2439 O O . GLU A 1 300 ? 31.506 -5.615 -0.546 1.00 89.94 300 GLU A O 1
ATOM 2444 N N . LEU A 1 301 ? 30.362 -4.411 -2.037 1.00 88.31 301 LEU A N 1
ATOM 2445 C CA . LEU A 1 301 ? 29.160 -5.245 -1.972 1.00 88.31 301 LEU A CA 1
ATOM 2446 C C . LEU A 1 301 ? 29.451 -6.708 -2.348 1.00 88.31 301 LEU A C 1
ATOM 2448 O O . LEU A 1 301 ? 28.933 -7.621 -1.698 1.00 88.31 301 LEU A O 1
ATOM 2452 N N . GLN A 1 302 ? 30.316 -6.945 -3.340 1.00 87.31 302 GLN A N 1
ATOM 2453 C CA . GLN A 1 302 ? 30.779 -8.295 -3.679 1.00 87.31 302 GLN A CA 1
ATOM 2454 C C . GLN A 1 302 ? 31.539 -8.962 -2.528 1.00 87.31 302 GLN A C 1
ATOM 2456 O O . GLN A 1 302 ? 31.329 -10.152 -2.284 1.00 87.31 302 GLN A O 1
ATOM 2461 N N . ASP A 1 303 ? 32.366 -8.218 -1.790 1.00 87.25 303 ASP A N 1
ATOM 2462 C CA . ASP A 1 303 ? 33.080 -8.738 -0.616 1.00 87.25 303 ASP A CA 1
ATOM 2463 C C . ASP A 1 303 ? 32.107 -9.134 0.516 1.00 87.25 303 ASP A C 1
ATOM 2465 O O . ASP A 1 303 ? 32.349 -10.101 1.243 1.00 87.25 303 ASP A O 1
ATOM 2469 N N . TYR A 1 304 ? 30.946 -8.473 0.603 1.00 84.56 304 TYR A N 1
ATOM 2470 C CA . TYR A 1 304 ? 29.822 -8.861 1.474 1.00 84.56 304 TYR A CA 1
ATOM 2471 C C . TYR A 1 304 ? 28.923 -9.972 0.885 1.00 84.56 304 TYR A C 1
ATOM 2473 O O . TYR A 1 304 ? 27.889 -10.337 1.465 1.00 84.56 304 TYR A O 1
ATOM 2481 N N . GLY A 1 305 ? 29.309 -10.540 -0.261 1.00 83.12 305 GLY A N 1
ATOM 2482 C CA . GLY A 1 305 ? 28.603 -11.622 -0.943 1.00 83.12 305 GLY A CA 1
ATOM 2483 C C . GLY A 1 305 ? 27.265 -11.206 -1.553 1.00 83.12 305 GLY A C 1
ATOM 2484 O O . GLY A 1 305 ? 26.395 -12.061 -1.715 1.00 83.12 305 GLY A O 1
ATOM 2485 N N . ILE A 1 306 ? 27.056 -9.912 -1.807 1.00 84.25 306 ILE A N 1
ATOM 2486 C CA . ILE A 1 306 ? 25.888 -9.403 -2.533 1.00 84.25 306 ILE A CA 1
ATOM 2487 C C . ILE A 1 306 ? 26.032 -9.799 -4.000 1.00 84.25 306 ILE A C 1
ATOM 2489 O O . ILE A 1 306 ? 27.078 -9.571 -4.612 1.00 84.25 306 ILE A O 1
ATOM 2493 N N . ASP A 1 307 ? 24.983 -10.393 -4.566 1.00 83.00 307 ASP A N 1
ATOM 2494 C CA . ASP A 1 307 ? 24.957 -10.697 -5.988 1.00 83.00 307 ASP A CA 1
ATOM 2495 C C . ASP A 1 307 ? 24.693 -9.409 -6.769 1.00 83.00 307 ASP A C 1
ATOM 2497 O O . ASP A 1 307 ? 23.599 -8.842 -6.713 1.00 83.00 307 ASP A O 1
ATOM 2501 N N . ILE A 1 308 ? 25.727 -8.948 -7.471 1.00 79.31 308 ILE A N 1
ATOM 2502 C CA . ILE A 1 308 ? 25.659 -7.804 -8.385 1.00 79.31 308 ILE A CA 1
ATOM 2503 C C . ILE A 1 308 ? 25.334 -8.233 -9.833 1.00 79.31 308 ILE A C 1
ATOM 2505 O O . ILE A 1 308 ? 25.447 -7.429 -10.756 1.00 79.31 308 ILE A O 1
ATOM 2509 N N . GLY A 1 309 ? 25.012 -9.514 -10.053 1.00 68.75 309 GLY A N 1
ATOM 2510 C CA . GLY A 1 309 ? 24.504 -10.064 -11.309 1.00 68.75 309 GLY A CA 1
ATOM 2511 C C . GLY A 1 309 ? 23.006 -9.809 -11.535 1.00 68.75 309 GLY A C 1
ATOM 2512 O O . GLY A 1 309 ? 22.355 -9.099 -10.772 1.00 68.75 309 GLY A O 1
ATOM 2513 N N . ASP A 1 310 ? 22.478 -10.371 -12.629 1.00 52.69 310 ASP A N 1
ATOM 2514 C CA . ASP A 1 310 ? 21.118 -10.141 -13.157 1.00 52.69 310 ASP A CA 1
ATOM 2515 C C . ASP A 1 310 ? 20.027 -10.320 -12.072 1.00 52.69 310 ASP A C 1
ATOM 2517 O O . ASP A 1 310 ? 20.093 -11.282 -11.296 1.00 52.69 310 ASP A O 1
ATOM 2521 N N . PRO A 1 311 ? 19.016 -9.430 -11.988 1.00 48.84 311 PRO A N 1
ATOM 2522 C CA . PRO A 1 311 ? 18.037 -9.451 -10.912 1.00 48.84 311 PRO A CA 1
ATOM 2523 C C . PRO A 1 311 ? 17.215 -10.739 -10.983 1.00 48.84 311 PRO A C 1
ATOM 2525 O O . PRO A 1 311 ? 16.489 -11.001 -11.942 1.00 48.84 311 PRO A O 1
ATOM 2528 N N . THR A 1 312 ? 17.332 -11.565 -9.945 1.00 40.72 312 THR A N 1
ATOM 2529 C CA . THR A 1 312 ? 16.509 -12.766 -9.795 1.00 40.72 312 THR A CA 1
ATOM 2530 C C . THR A 1 312 ? 15.017 -12.392 -9.688 1.00 40.72 312 THR A C 1
ATOM 2532 O O . THR A 1 312 ? 14.692 -11.336 -9.133 1.00 40.72 312 THR A O 1
ATOM 2535 N N . PRO A 1 313 ? 14.093 -13.227 -10.211 1.00 38.53 313 PRO A N 1
ATOM 2536 C CA . PRO A 1 313 ? 12.657 -12.954 -10.161 1.00 38.53 313 PRO A CA 1
ATOM 2537 C C . PRO A 1 313 ? 12.150 -12.828 -8.723 1.00 38.53 313 PRO A C 1
ATOM 2539 O O . PRO A 1 313 ? 12.544 -13.599 -7.844 1.00 38.53 313 PRO A O 1
ATOM 2542 N N . TYR A 1 314 ? 11.258 -11.864 -8.502 1.00 44.19 314 TYR A N 1
ATOM 2543 C CA . TYR A 1 314 ? 10.681 -11.563 -7.192 1.00 44.19 314 TYR A CA 1
ATOM 2544 C C . TYR A 1 314 ? 9.807 -12.715 -6.659 1.00 44.19 314 TYR A C 1
ATOM 2546 O O . TYR A 1 314 ? 9.102 -13.387 -7.413 1.00 44.19 314 TYR A O 1
ATOM 2554 N N . GLY A 1 315 ? 9.805 -12.890 -5.335 1.00 30.30 315 GLY A N 1
ATOM 2555 C CA . GLY A 1 315 ? 8.742 -13.546 -4.572 1.00 30.30 315 GLY A CA 1
ATOM 2556 C C . GLY A 1 315 ? 8.098 -12.506 -3.653 1.00 30.30 315 GLY A C 1
ATOM 2557 O O . GLY A 1 315 ? 8.814 -11.758 -2.997 1.00 30.30 315 GLY A O 1
ATOM 2558 N N . ILE A 1 316 ? 6.765 -12.427 -3.677 1.00 31.38 316 ILE A N 1
ATOM 2559 C CA . ILE A 1 316 ? 5.885 -11.459 -2.991 1.00 31.38 316 ILE A CA 1
ATOM 2560 C C . ILE A 1 316 ? 6.408 -11.039 -1.594 1.00 31.38 316 ILE A C 1
ATOM 2562 O O . ILE A 1 316 ? 6.702 -11.927 -0.785 1.00 31.38 316 ILE A O 1
ATOM 2566 N N . PRO A 1 317 ? 6.430 -9.735 -1.236 1.00 30.02 317 PRO A N 1
ATOM 2567 C CA . PRO A 1 317 ? 6.524 -9.345 0.164 1.00 30.02 317 PRO A CA 1
ATOM 2568 C C . PRO A 1 317 ? 5.225 -9.793 0.831 1.00 30.02 317 PRO A C 1
ATOM 2570 O O . PRO A 1 317 ? 4.141 -9.354 0.435 1.00 30.02 317 PRO A O 1
ATOM 2573 N N . GLN A 1 318 ? 5.316 -10.688 1.818 1.00 25.36 318 GLN A N 1
ATOM 2574 C CA . GLN A 1 318 ? 4.182 -10.957 2.702 1.00 25.36 318 GLN A CA 1
ATOM 2575 C C . GLN A 1 318 ? 3.624 -9.599 3.165 1.00 25.36 318 GLN A C 1
ATOM 2577 O O . GLN A 1 318 ? 4.425 -8.704 3.464 1.00 25.36 318 GLN A O 1
ATOM 2582 N N . PRO A 1 319 ? 2.291 -9.405 3.178 1.00 28.03 319 PRO A N 1
ATOM 2583 C CA . PRO A 1 319 ? 1.722 -8.207 3.771 1.00 28.03 319 PRO A CA 1
ATOM 2584 C C . PRO A 1 319 ? 2.362 -8.016 5.144 1.00 28.03 319 PRO A C 1
ATOM 2586 O O . PRO A 1 319 ? 2.567 -9.000 5.852 1.00 28.03 319 PRO A O 1
ATOM 2589 N N . TYR A 1 320 ? 2.698 -6.777 5.503 1.00 27.22 320 TYR A N 1
ATOM 2590 C CA . TYR A 1 320 ? 2.991 -6.448 6.893 1.00 27.22 320 TYR A CA 1
ATOM 2591 C C . TYR A 1 320 ? 1.831 -6.995 7.730 1.00 27.22 320 TYR A C 1
ATOM 2593 O O . TYR A 1 320 ? 0.733 -6.435 7.698 1.00 27.22 320 TYR A O 1
ATOM 2601 N N . ASP A 1 321 ? 2.057 -8.117 8.415 1.00 27.75 321 ASP A N 1
ATOM 2602 C CA . ASP A 1 321 ? 1.132 -8.614 9.415 1.00 27.75 321 ASP A CA 1
ATOM 2603 C C . ASP A 1 321 ? 1.028 -7.493 10.447 1.00 27.75 321 ASP A C 1
ATOM 2605 O O . ASP A 1 321 ? 2.021 -7.102 11.072 1.00 27.75 321 ASP A O 1
ATOM 2609 N N . GLU A 1 322 ? -0.168 -6.912 10.569 1.00 29.25 322 GLU A N 1
ATOM 2610 C CA . GLU A 1 322 ? -0.485 -6.028 11.682 1.00 29.25 322 GLU A CA 1
ATOM 2611 C C . GLU A 1 322 ? -0.009 -6.725 12.961 1.00 29.25 322 GLU A C 1
ATOM 2613 O O . GLU A 1 322 ? -0.299 -7.916 13.135 1.00 29.25 322 GLU A O 1
ATOM 2618 N N . PRO A 1 323 ? 0.735 -6.045 13.855 1.00 31.62 323 PRO A N 1
ATOM 2619 C CA . PRO A 1 323 ? 1.154 -6.664 15.096 1.00 31.62 323 PRO A CA 1
ATOM 2620 C C . PRO A 1 323 ? -0.108 -7.149 15.791 1.00 31.62 323 PRO A C 1
ATOM 2622 O O . PRO A 1 323 ? -0.962 -6.341 16.161 1.00 31.62 323 PRO A O 1
ATOM 2625 N N . HIS A 1 324 ? -0.223 -8.477 15.897 1.00 31.05 324 HIS A N 1
ATOM 2626 C CA . HIS A 1 324 ? -1.298 -9.161 16.585 1.00 31.05 324 HIS A CA 1
ATOM 2627 C C . HIS A 1 324 ? -1.650 -8.366 17.837 1.00 31.05 324 HIS A C 1
ATOM 2629 O O . HIS A 1 324 ? -0.847 -8.258 18.768 1.00 31.05 324 HIS A O 1
ATOM 2635 N N . SER A 1 325 ? -2.849 -7.783 17.845 1.00 32.50 325 SER A N 1
ATOM 2636 C CA . SER A 1 325 ? -3.459 -7.306 19.070 1.00 32.50 325 SER A CA 1
ATOM 2637 C C . SER A 1 325 ? -3.533 -8.516 19.992 1.00 32.50 325 SER A C 1
ATOM 2639 O O . SER A 1 325 ? -4.338 -9.418 19.764 1.00 32.50 325 SER A O 1
ATOM 2641 N N . ALA A 1 326 ? -2.623 -8.571 20.961 1.00 33.34 326 ALA A N 1
ATOM 2642 C CA . ALA A 1 326 ? -2.651 -9.557 22.019 1.00 33.34 326 ALA A CA 1
ATOM 2643 C C . ALA A 1 326 ? -4.003 -9.431 22.737 1.00 33.34 326 ALA A C 1
ATOM 2645 O O . ALA A 1 326 ? -4.266 -8.418 23.391 1.00 33.34 326 ALA A O 1
ATOM 2646 N N . GLU A 1 327 ? -4.864 -10.429 22.542 1.00 33.66 327 GLU A N 1
ATOM 2647 C CA . GLU A 1 327 ? -5.969 -10.735 23.456 1.00 33.66 327 GLU A CA 1
ATOM 2648 C C . GLU A 1 327 ? -5.438 -11.341 24.758 1.00 33.66 327 GLU A C 1
ATOM 2650 O O . GLU A 1 327 ? -4.471 -12.143 24.700 1.00 33.66 327 GLU A O 1
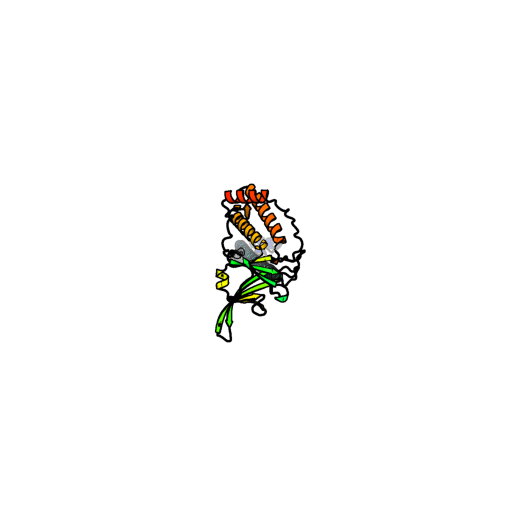#

Secondary structure (DSSP, 8-state):
--HHHHHHHHHHHHHHTT-S-HHHHHHHHHHHTT-HHHHHHHHHHHHTS----HHHHHHHHHHHHHHHHHHHHHHHHHHHHHHHHHHHHHHHHHHHHHHHHHHHHH-EEEPPGGG-EEEEEE-TTS-EEEEEE-TT--B-EEEEEEEEEEE-TTT--EEEEEEEEEEEESS--B-SSPPPPEEEEEE-HHHHHH-SEEEEEETTEEEEEEETTPPPEEPPHHHHHHHHHHHHHHHHHTT-EE-TTS-EE-SSHHHHHHHHHHHHHHHHHHTT-GGG-S-PPPS---PPPPHHHHHHHHHHHHHTT---SSPPPP--PPP--------

Solvent-accessible surface area (backbone atoms only — not comparable to full-atom values): 18916 Å² total; per-residue (Å²): 134,65,73,66,60,56,55,34,59,71,45,44,63,40,45,73,72,68,72,50,53,71,72,57,42,54,51,38,54,58,47,36,77,77,30,70,73,58,39,54,52,51,57,53,60,61,67,75,55,84,78,82,52,71,69,59,60,53,50,54,53,52,52,50,51,52,51,51,49,53,50,52,49,55,50,51,52,48,51,52,50,52,51,54,51,51,51,50,53,50,50,51,52,51,52,52,50,51,53,51,49,48,53,54,66,67,33,64,43,77,49,66,49,89,63,42,47,79,47,66,28,28,41,96,77,46,33,37,38,35,30,40,39,41,79,65,35,35,60,54,68,47,83,45,78,46,80,45,78,44,68,40,91,87,78,67,47,77,38,35,33,38,28,38,34,44,27,31,44,72,52,89,48,72,49,98,57,58,48,68,27,34,76,79,51,72,44,33,54,68,60,52,71,66,36,42,32,35,28,38,17,47,99,94,53,67,47,81,75,45,47,65,92,61,84,68,52,70,49,52,74,42,48,51,52,32,54,49,48,50,52,44,51,51,58,53,56,75,62,40,47,70,45,99,87,74,44,77,40,60,95,44,72,66,54,50,54,46,49,57,50,49,54,27,50,38,56,49,35,57,75,63,22,71,90,26,58,81,61,75,85,69,94,67,79,44,65,89,78,50,71,69,58,52,54,50,48,57,53,55,39,44,75,73,67,45,74,86,65,83,68,74,80,75,75,82,79,73,73,83,72,70,80,75,78,82,125

Mean predicted aligned error: 14.71 Å